Protein AF-A0A254N5Y4-F1 (afdb_monomer)

Foldseek 3Di:
DDDDDDDDDDDDDDDDDDDDDDDDDPPDDDDDPDDDDDDPDPPLLCLLCVLCPAQDQDAPQCSVVVVPDDDPDDSQRAALAAALLQVLDPVNQVLQVLLVWHDFDFAFDKDFDPDLPQFGDQVRGPGQTDFPCVLAPPDFFQDPDPDTHHLSCLSQCLQDVRQVGPPGCSLLSSLLSRLSSRQSRQVDSNHHHSDHSVVSNQQSVLCVPPQWADPPDNDDPDTDGSVSSSSNSVSSHPHPRDNGRMHGD

Organism: NCBI:txid431059

Mean predicted aligned error: 14.16 Å

Sequence (249 aa):
MDNNRFDSEQGALHGEPQSAIAPGVNLARRRLFRGAGGGAGVLLAVSAKSALGGGVCRSPSAIMSGNTSPRPASSTVCSGGRSPGFWVQPQHSPYWAPAGATFPQVNGNIVTCTTALQKVVFTDITNQGTSLQSVFPGWTCKTQYQGSVSLWWVLNAPNDAIFGGAAGSGQLLRHLTAAWLNAGYFTSNSTRYPMTKAQVVDMWTQLSKTGMYCPGSMKCSKPWSPAEVIAYISGMYDDNAAVD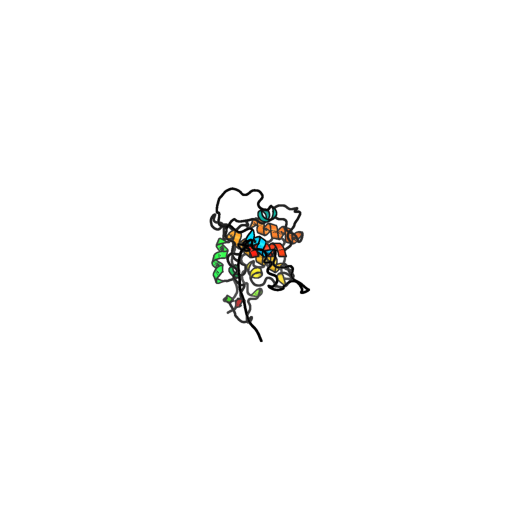NLCKQ

Structure (mmCIF, N/CA/C/O backbone):
data_AF-A0A254N5Y4-F1
#
_entry.id   AF-A0A254N5Y4-F1
#
loop_
_atom_site.group_PDB
_atom_site.id
_atom_site.type_symbol
_atom_site.label_atom_id
_atom_site.label_alt_id
_atom_site.label_comp_id
_atom_site.label_asym_id
_atom_site.label_entity_id
_atom_site.label_seq_id
_atom_site.pdbx_PDB_ins_code
_atom_site.Cartn_x
_atom_site.Cartn_y
_atom_site.Cartn_z
_atom_site.occupancy
_atom_site.B_iso_or_equiv
_atom_site.auth_seq_id
_atom_site.auth_comp_id
_atom_site.auth_asym_id
_atom_site.auth_atom_id
_atom_site.pdbx_PDB_model_num
ATOM 1 N N . MET A 1 1 ? 54.085 -87.008 8.095 1.00 36.31 1 MET A N 1
ATOM 2 C CA . MET A 1 1 ? 55.452 -87.328 8.541 1.00 36.31 1 MET A CA 1
ATOM 3 C C . MET A 1 1 ? 56.390 -86.892 7.436 1.00 36.31 1 MET A C 1
ATOM 5 O O . MET A 1 1 ? 56.014 -87.005 6.278 1.00 36.31 1 MET A O 1
ATOM 9 N N . ASP A 1 2 ? 57.533 -86.367 7.857 1.00 38.53 2 ASP A N 1
ATOM 10 C CA . ASP A 1 2 ? 58.737 -86.043 7.088 1.00 38.53 2 ASP A CA 1
ATOM 11 C C . ASP A 1 2 ? 58.860 -84.662 6.429 1.00 38.53 2 ASP A C 1
ATOM 13 O O . ASP A 1 2 ? 58.455 -84.387 5.303 1.00 38.53 2 ASP A O 1
ATOM 17 N N . ASN A 1 3 ? 59.517 -83.810 7.223 1.00 37.56 3 ASN A N 1
ATOM 18 C CA . ASN A 1 3 ? 60.337 -82.672 6.839 1.00 37.56 3 ASN A CA 1
ATOM 19 C C . ASN A 1 3 ? 61.592 -83.128 6.068 1.00 37.56 3 ASN A C 1
ATOM 21 O O . ASN A 1 3 ? 62.212 -84.113 6.469 1.00 37.56 3 ASN A O 1
ATOM 25 N N . ASN A 1 4 ? 62.056 -82.333 5.094 1.00 37.59 4 ASN A N 1
ATOM 26 C CA . ASN A 1 4 ? 63.330 -81.578 5.153 1.00 37.59 4 ASN A CA 1
ATOM 27 C C . ASN A 1 4 ? 63.915 -81.221 3.769 1.00 37.59 4 ASN A C 1
ATOM 29 O O . ASN A 1 4 ? 63.894 -82.040 2.855 1.00 37.59 4 ASN A O 1
ATOM 33 N N . ARG A 1 5 ? 64.630 -80.073 3.772 1.00 33.94 5 ARG A N 1
ATOM 34 C CA . ARG A 1 5 ? 65.844 -79.699 2.993 1.00 33.94 5 ARG A CA 1
ATOM 35 C C . ARG A 1 5 ? 65.614 -78.828 1.736 1.00 33.94 5 ARG A C 1
ATOM 37 O O . ARG A 1 5 ? 64.976 -79.288 0.801 1.00 33.94 5 ARG A O 1
ATOM 44 N N . PHE A 1 6 ? 65.901 -77.509 1.762 1.00 33.75 6 PHE A N 1
ATOM 45 C CA . PHE A 1 6 ? 67.207 -76.796 1.582 1.00 33.75 6 PHE A CA 1
ATOM 46 C C . PHE A 1 6 ? 67.878 -77.192 0.242 1.00 33.75 6 PHE A C 1
ATOM 48 O O . PHE A 1 6 ? 68.071 -78.381 0.024 1.00 33.75 6 PHE A O 1
ATOM 55 N N . ASP A 1 7 ? 68.202 -76.321 -0.726 1.00 36.72 7 ASP A N 1
ATOM 56 C CA . ASP A 1 7 ? 68.872 -75.010 -0.659 1.00 36.72 7 ASP A CA 1
ATOM 57 C C . ASP A 1 7 ? 68.759 -74.188 -1.979 1.00 36.72 7 ASP A C 1
ATOM 59 O O . ASP A 1 7 ? 68.593 -74.756 -3.056 1.00 36.72 7 ASP A O 1
ATOM 63 N N . SER A 1 8 ? 68.979 -72.868 -1.838 1.00 36.38 8 SER A N 1
ATOM 64 C CA . SER A 1 8 ? 69.659 -71.912 -2.749 1.00 36.38 8 SER A CA 1
ATOM 65 C C . SER A 1 8 ? 68.995 -71.310 -4.010 1.00 36.38 8 SER A C 1
ATOM 67 O O . SER A 1 8 ? 68.813 -71.971 -5.023 1.00 36.38 8 SER A O 1
ATOM 69 N N . GLU A 1 9 ? 68.762 -69.982 -3.904 1.00 33.53 9 GLU A N 1
ATOM 70 C CA . GLU A 1 9 ? 69.283 -68.869 -4.748 1.00 33.53 9 GLU A CA 1
ATOM 71 C C . GLU A 1 9 ? 69.128 -68.954 -6.287 1.00 33.53 9 GLU A C 1
ATOM 73 O O . GLU A 1 9 ? 69.474 -69.948 -6.897 1.00 33.53 9 GLU A O 1
ATOM 78 N N . GLN A 1 10 ? 68.701 -67.957 -7.072 1.00 37.34 10 GLN A N 1
ATOM 79 C CA . GLN A 1 10 ? 68.620 -66.493 -6.991 1.00 37.34 10 GLN A CA 1
ATOM 80 C C . GLN A 1 10 ? 67.702 -66.031 -8.149 1.00 37.34 10 GLN A C 1
ATOM 82 O O . GLN A 1 10 ? 67.732 -66.609 -9.234 1.00 37.34 10 GLN A O 1
ATOM 87 N N . GLY A 1 11 ? 66.927 -64.960 -7.959 1.00 31.31 11 GLY A N 1
ATOM 88 C CA . GLY A 1 11 ? 66.114 -64.369 -9.031 1.00 31.31 11 GLY A CA 1
ATOM 89 C C . GLY A 1 11 ? 65.195 -63.262 -8.530 1.00 31.31 11 GLY A C 1
ATOM 90 O O . GLY A 1 11 ? 63.977 -63.377 -8.604 1.00 31.31 11 GLY A O 1
ATOM 91 N N . ALA A 1 12 ? 65.777 -62.216 -7.945 1.00 31.50 12 ALA A N 1
ATOM 92 C CA . ALA A 1 12 ? 65.043 -61.064 -7.444 1.00 31.50 12 ALA A CA 1
ATOM 93 C C . ALA A 1 12 ? 64.626 -60.127 -8.589 1.00 31.50 12 ALA A C 1
ATOM 95 O O . ALA A 1 12 ? 65.486 -59.599 -9.283 1.00 31.50 12 ALA A O 1
ATOM 96 N N . LEU A 1 13 ? 63.323 -59.863 -8.706 1.00 29.59 13 LEU A N 1
ATOM 97 C CA . LEU A 1 13 ? 62.756 -58.533 -8.958 1.00 29.59 13 LEU A CA 1
ATOM 98 C C . LEU A 1 13 ? 61.357 -58.526 -8.323 1.00 29.59 13 LEU A C 1
ATOM 100 O O . LEU A 1 13 ? 60.396 -59.081 -8.850 1.00 29.59 13 LEU A O 1
ATOM 104 N N . HIS A 1 14 ? 61.308 -57.981 -7.108 1.00 34.56 14 HIS A N 1
ATOM 105 C CA . HIS A 1 14 ? 60.112 -57.845 -6.287 1.00 34.56 14 HIS A CA 1
ATOM 106 C C . HIS A 1 14 ? 59.233 -56.701 -6.792 1.00 34.56 14 HIS A C 1
ATOM 108 O O . HIS A 1 14 ? 59.721 -55.695 -7.307 1.00 34.56 14 HIS A O 1
ATOM 114 N N . GLY A 1 15 ? 57.930 -56.894 -6.608 1.00 29.92 15 GLY A N 1
ATOM 115 C CA . GLY A 1 15 ? 56.885 -55.959 -6.978 1.00 29.92 15 GLY A CA 1
ATOM 116 C C . GLY A 1 15 ? 56.839 -54.674 -6.147 1.00 29.92 15 GLY A C 1
ATOM 117 O O . GLY A 1 15 ? 57.409 -54.572 -5.063 1.00 29.92 15 GLY A O 1
ATOM 118 N N . GLU A 1 16 ? 56.118 -53.733 -6.755 1.00 39.31 16 GLU A N 1
ATOM 119 C CA . GLU A 1 16 ? 55.477 -52.495 -6.281 1.00 39.31 16 GLU A CA 1
ATOM 120 C C . GLU A 1 16 ? 55.181 -52.374 -4.769 1.00 39.31 16 GLU A C 1
ATOM 122 O O . GLU A 1 16 ? 54.950 -53.399 -4.124 1.00 39.31 16 GLU A O 1
ATOM 127 N N . PRO A 1 17 ? 55.056 -51.145 -4.193 1.00 40.22 17 PRO A N 1
ATOM 128 C CA . PRO A 1 17 ? 54.126 -50.127 -4.728 1.00 40.22 17 PRO A CA 1
ATOM 129 C C . PRO A 1 17 ? 54.455 -48.638 -4.477 1.00 40.22 17 PRO A C 1
ATOM 131 O O . PRO A 1 17 ? 54.986 -48.273 -3.432 1.00 40.22 17 PRO A O 1
ATOM 134 N N . GLN A 1 18 ? 53.977 -47.742 -5.354 1.00 31.53 18 GLN A N 1
ATOM 135 C CA . GLN A 1 18 ? 53.425 -46.456 -4.889 1.00 31.53 18 GLN A CA 1
ATOM 136 C C . GLN A 1 18 ? 52.502 -45.762 -5.912 1.00 31.53 18 GLN A C 1
ATOM 138 O O . GLN A 1 18 ? 52.936 -45.104 -6.849 1.00 31.53 18 GLN A O 1
ATOM 143 N N . SER A 1 19 ? 51.204 -45.878 -5.610 1.00 35.28 19 SER A N 1
ATOM 144 C CA . SER A 1 19 ? 50.156 -44.847 -5.652 1.00 35.28 19 SER A CA 1
ATOM 145 C C . SER A 1 19 ? 49.903 -44.039 -6.932 1.00 35.28 19 SER A C 1
ATOM 147 O O . SER A 1 19 ? 50.430 -42.945 -7.112 1.00 35.28 19 SER A O 1
ATOM 149 N N . ALA A 1 20 ? 48.859 -44.446 -7.661 1.00 32.75 20 ALA A N 1
ATOM 150 C CA . ALA A 1 20 ? 47.909 -43.518 -8.275 1.00 32.75 20 ALA A CA 1
ATOM 151 C C . ALA A 1 20 ? 46.483 -43.896 -7.832 1.00 32.75 20 ALA A C 1
ATOM 153 O O . ALA A 1 20 ? 45.979 -44.974 -8.137 1.00 32.75 20 ALA A O 1
ATOM 154 N N 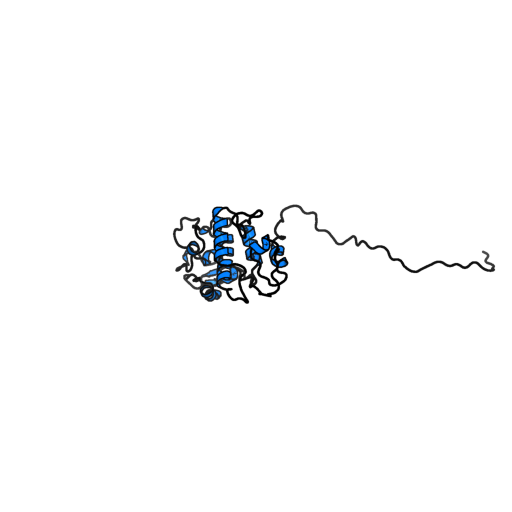. ILE A 1 21 ? 45.857 -43.021 -7.044 1.00 33.12 21 ILE A N 1
ATOM 155 C CA . ILE A 1 21 ? 44.536 -43.225 -6.439 1.00 33.12 21 ILE A CA 1
ATOM 156 C C . ILE A 1 21 ? 43.437 -42.898 -7.462 1.00 33.12 21 ILE A C 1
ATOM 158 O O . ILE A 1 21 ? 43.311 -41.765 -7.918 1.00 33.12 21 ILE A O 1
ATOM 162 N N . ALA A 1 22 ? 42.587 -43.883 -7.731 1.00 37.22 22 ALA A N 1
ATOM 163 C CA . ALA A 1 22 ? 41.170 -43.747 -8.084 1.00 37.22 22 ALA A CA 1
ATOM 164 C C . ALA A 1 22 ? 40.373 -44.599 -7.065 1.00 37.22 22 ALA A C 1
ATOM 166 O O . ALA A 1 22 ? 41.002 -45.412 -6.384 1.00 37.22 22 ALA A O 1
ATOM 167 N N . PRO A 1 23 ? 39.027 -44.577 -6.969 1.00 43.44 23 PRO A N 1
ATOM 168 C CA . PRO A 1 23 ? 37.990 -43.594 -7.306 1.00 43.44 23 PRO A CA 1
ATOM 169 C C . PRO A 1 23 ? 37.149 -43.225 -6.046 1.00 43.44 23 PRO A C 1
ATOM 171 O O . PRO A 1 23 ? 37.394 -43.723 -4.951 1.00 43.44 23 PRO A O 1
ATOM 174 N N . GLY A 1 24 ? 36.112 -42.385 -6.164 1.00 34.34 24 GLY A N 1
ATOM 175 C CA . GLY A 1 24 ? 35.238 -42.108 -5.011 1.00 34.34 24 GLY A CA 1
ATOM 176 C C . GLY A 1 24 ? 33.971 -41.316 -5.316 1.00 34.34 24 GLY A C 1
ATOM 177 O O . GLY A 1 24 ? 33.773 -40.234 -4.771 1.00 34.34 24 GLY A O 1
ATOM 178 N N . VAL A 1 25 ? 33.095 -41.838 -6.181 1.00 39.25 25 VAL A N 1
ATOM 179 C CA . VAL A 1 25 ? 31.737 -41.294 -6.340 1.00 39.25 25 VAL A CA 1
ATOM 180 C C . VAL A 1 25 ? 30.928 -41.655 -5.094 1.00 39.25 25 VAL A C 1
ATOM 182 O O . VAL A 1 25 ? 30.601 -42.816 -4.857 1.00 39.25 25 VAL A O 1
ATOM 185 N N . ASN A 1 26 ? 30.627 -40.648 -4.276 1.00 36.56 26 ASN A N 1
ATOM 186 C CA . ASN A 1 26 ? 29.896 -40.808 -3.024 1.00 36.56 26 ASN A CA 1
ATOM 187 C C . ASN A 1 26 ? 28.391 -40.974 -3.306 1.00 36.56 26 ASN A C 1
ATOM 189 O O . ASN A 1 26 ? 27.641 -40.007 -3.444 1.00 36.56 26 ASN A O 1
ATOM 193 N N . LEU A 1 27 ? 27.960 -42.229 -3.431 1.00 44.34 27 LEU A N 1
ATOM 194 C CA . LEU A 1 27 ? 26.584 -42.637 -3.688 1.00 44.34 27 LEU A CA 1
ATOM 195 C C . LEU A 1 27 ? 25.892 -43.033 -2.369 1.00 44.34 27 LEU A C 1
ATOM 197 O O . LEU A 1 27 ? 25.763 -44.217 -2.092 1.00 44.34 27 LEU A O 1
ATOM 201 N N . ALA A 1 28 ? 25.479 -42.054 -1.545 1.00 38.44 28 ALA A N 1
ATOM 202 C CA . ALA A 1 28 ? 24.314 -42.122 -0.631 1.00 38.44 28 ALA A CA 1
ATOM 203 C C . ALA A 1 28 ? 24.299 -40.994 0.428 1.00 38.44 28 ALA A C 1
ATOM 205 O O . ALA A 1 28 ? 24.654 -41.196 1.586 1.00 38.44 28 ALA A O 1
ATOM 206 N N . ARG A 1 29 ? 23.737 -39.831 0.076 1.00 47.97 29 ARG A N 1
ATOM 207 C CA . ARG A 1 29 ? 22.919 -38.993 0.984 1.00 47.97 29 ARG A CA 1
ATOM 208 C C . ARG A 1 29 ? 21.846 -38.288 0.144 1.00 47.97 29 ARG A C 1
ATOM 210 O O . ARG A 1 29 ? 22.089 -37.264 -0.466 1.00 47.97 29 ARG A O 1
ATOM 217 N N . ARG A 1 30 ? 20.771 -39.000 -0.194 1.00 49.56 30 ARG A N 1
ATOM 218 C CA . ARG A 1 30 ? 19.482 -39.046 0.531 1.00 49.56 30 ARG A CA 1
A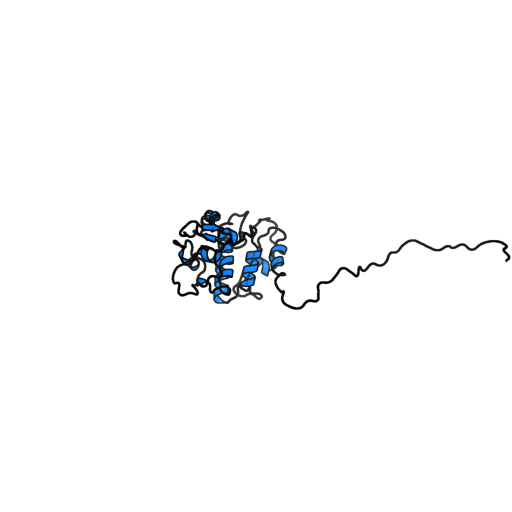TOM 219 C C . ARG A 1 30 ? 18.509 -37.945 0.070 1.00 49.56 30 ARG A C 1
ATOM 221 O O . ARG A 1 30 ? 18.356 -36.919 0.708 1.00 49.56 30 ARG A O 1
ATOM 228 N N . ARG A 1 31 ? 17.826 -38.283 -1.033 1.00 55.34 31 ARG A N 1
ATOM 229 C CA . ARG A 1 31 ? 16.371 -38.185 -1.266 1.00 55.34 31 ARG A CA 1
ATOM 230 C C . ARG A 1 31 ? 15.674 -36.872 -0.888 1.00 55.34 31 ARG A C 1
ATOM 232 O O . ARG A 1 31 ? 15.273 -36.726 0.258 1.00 55.34 31 ARG A O 1
ATOM 239 N N . LEU A 1 32 ? 15.320 -36.072 -1.899 1.00 48.75 32 LEU A N 1
ATOM 240 C CA . LEU A 1 32 ? 14.017 -35.388 -1.924 1.00 48.75 32 LEU A CA 1
ATOM 241 C C . LEU A 1 32 ? 13.599 -34.949 -3.342 1.00 48.75 32 LEU A C 1
ATOM 243 O O . LEU A 1 32 ? 13.396 -33.778 -3.615 1.00 48.75 32 LEU A O 1
ATOM 247 N N . PHE A 1 33 ? 13.445 -35.905 -4.260 1.00 51.84 33 PHE A N 1
ATOM 248 C CA . PHE A 1 33 ? 12.668 -35.691 -5.487 1.00 51.84 33 PHE A CA 1
ATOM 249 C C . PHE A 1 33 ? 11.854 -36.945 -5.775 1.00 51.84 33 PHE A C 1
ATOM 251 O O . PHE A 1 33 ? 12.315 -37.844 -6.472 1.00 51.84 33 PHE A O 1
ATOM 258 N N . ARG A 1 34 ? 10.682 -37.031 -5.140 1.00 49.03 34 ARG A N 1
ATOM 259 C CA . ARG A 1 34 ? 9.505 -37.812 -5.561 1.00 49.03 34 ARG A CA 1
ATOM 260 C C . ARG A 1 34 ? 8.397 -37.571 -4.534 1.00 49.03 34 ARG A C 1
ATOM 262 O O . ARG A 1 34 ? 8.342 -38.228 -3.503 1.00 49.03 34 ARG A O 1
ATOM 269 N N . GLY A 1 35 ? 7.559 -36.583 -4.819 1.00 40.72 35 GLY A N 1
ATOM 270 C CA . GLY A 1 35 ? 6.367 -36.237 -4.052 1.00 40.72 35 GLY A CA 1
ATOM 271 C C . GLY A 1 35 ? 5.558 -35.232 -4.859 1.00 40.72 35 GLY A C 1
ATOM 272 O O . GLY A 1 35 ? 6.044 -34.145 -5.151 1.00 40.72 35 GLY A O 1
ATOM 273 N N . ALA A 1 36 ? 4.391 -35.662 -5.320 1.00 46.03 36 ALA A N 1
ATOM 274 C CA . ALA A 1 36 ? 3.474 -34.909 -6.158 1.00 46.03 36 ALA A CA 1
ATOM 275 C C . ALA A 1 36 ? 2.839 -33.720 -5.414 1.00 46.03 36 ALA A C 1
ATOM 277 O O . ALA A 1 36 ? 2.603 -33.802 -4.213 1.00 46.03 36 ALA A O 1
ATOM 278 N N . GLY A 1 37 ? 2.478 -32.677 -6.170 1.00 42.78 37 GLY A N 1
ATOM 279 C CA . GLY A 1 37 ? 1.474 -31.686 -5.773 1.00 42.78 37 GLY A CA 1
ATOM 280 C C . GLY A 1 37 ? 2.010 -30.401 -5.135 1.00 42.78 37 GLY A C 1
ATOM 281 O O . GLY A 1 37 ? 2.416 -30.399 -3.984 1.00 42.78 37 GLY A O 1
ATOM 282 N N . GLY A 1 38 ? 1.908 -29.295 -5.883 1.00 46.19 38 GLY A N 1
ATOM 283 C CA . GLY A 1 38 ? 1.796 -27.928 -5.352 1.00 46.19 38 GLY A CA 1
ATOM 284 C C . GLY A 1 38 ? 3.043 -27.340 -4.687 1.00 46.19 38 GLY A C 1
ATOM 285 O O . GLY A 1 38 ? 3.279 -27.542 -3.504 1.00 46.19 38 GLY A O 1
ATOM 286 N N . GLY A 1 39 ? 3.811 -26.518 -5.410 1.00 44.09 39 GLY A N 1
ATOM 287 C CA . GLY A 1 39 ? 4.935 -25.816 -4.780 1.00 44.09 39 GLY A CA 1
ATOM 288 C C . GLY A 1 39 ? 5.791 -24.944 -5.692 1.00 44.09 39 GLY A C 1
ATOM 289 O O . GLY A 1 39 ? 7.008 -24.937 -5.548 1.00 44.09 39 GLY A O 1
ATOM 290 N N . ALA A 1 40 ? 5.197 -24.205 -6.631 1.00 43.09 40 ALA A N 1
ATOM 291 C CA . ALA A 1 40 ? 5.904 -23.138 -7.341 1.00 43.09 40 ALA A CA 1
ATOM 292 C C . ALA A 1 40 ? 5.704 -21.819 -6.577 1.00 43.09 40 ALA A C 1
ATOM 294 O O . ALA A 1 40 ? 4.758 -21.088 -6.847 1.00 43.09 40 ALA A O 1
ATOM 295 N N . GLY A 1 41 ? 6.544 -21.541 -5.574 1.00 45.03 41 GLY A N 1
ATOM 296 C CA . GLY A 1 41 ? 6.400 -20.313 -4.774 1.00 45.03 41 GLY A CA 1
ATOM 297 C C . GLY A 1 41 ? 7.681 -19.675 -4.234 1.00 45.03 41 GLY A C 1
ATOM 298 O O . GLY A 1 41 ? 7.648 -18.510 -3.862 1.00 45.03 41 GLY A O 1
ATOM 299 N N . VAL A 1 42 ? 8.823 -20.372 -4.201 1.00 45.03 42 VAL A N 1
ATOM 300 C CA . VAL A 1 42 ? 9.976 -19.906 -3.392 1.00 45.03 42 VAL A CA 1
ATOM 301 C C . VAL A 1 42 ? 11.200 -19.464 -4.212 1.00 45.03 42 VAL A C 1
ATOM 303 O O . VAL A 1 42 ? 12.117 -18.860 -3.666 1.00 45.03 42 VAL A O 1
ATOM 306 N N . LEU A 1 43 ? 11.220 -19.639 -5.537 1.00 43.84 43 LEU A N 1
ATOM 307 C CA . LEU A 1 43 ? 12.410 -19.284 -6.334 1.00 43.84 43 LEU A CA 1
ATOM 308 C C . LEU A 1 43 ? 12.503 -17.799 -6.746 1.00 43.84 43 LEU A C 1
ATOM 310 O O . LEU A 1 43 ? 13.579 -17.359 -7.139 1.00 43.84 43 LEU A O 1
ATOM 314 N N . LEU A 1 44 ? 11.438 -16.998 -6.601 1.00 50.28 44 LEU A N 1
ATOM 315 C CA . LEU A 1 44 ? 11.444 -15.573 -6.990 1.00 50.28 44 LEU A CA 1
ATOM 316 C C . LEU A 1 44 ? 11.829 -14.611 -5.850 1.00 50.28 44 LEU A C 1
ATOM 318 O O . LEU A 1 44 ? 12.355 -13.527 -6.106 1.00 50.28 44 LEU A O 1
ATOM 322 N N . ALA A 1 45 ? 11.644 -15.008 -4.586 1.00 46.00 45 ALA A N 1
ATOM 323 C CA . ALA A 1 45 ? 12.056 -14.187 -3.441 1.00 46.00 45 ALA A CA 1
ATOM 324 C C . ALA A 1 45 ? 13.591 -14.074 -3.342 1.00 46.00 45 ALA A C 1
ATOM 326 O O . ALA A 1 45 ? 14.129 -13.036 -2.955 1.00 46.00 45 ALA A O 1
ATOM 327 N N . VAL A 1 46 ? 14.310 -15.117 -3.772 1.00 39.41 46 VAL A N 1
ATOM 328 C CA . VAL A 1 46 ? 15.779 -15.142 -3.780 1.00 39.41 46 VAL A CA 1
ATOM 329 C C . VAL A 1 46 ? 16.347 -14.221 -4.861 1.00 39.41 46 VAL A C 1
ATOM 331 O O . VAL A 1 46 ? 17.366 -13.585 -4.626 1.00 39.41 46 VAL A O 1
ATOM 334 N N . SER A 1 47 ? 15.679 -14.029 -6.005 1.00 42.25 47 SER A N 1
ATOM 335 C CA . SER A 1 47 ? 16.164 -13.086 -7.028 1.00 42.25 47 SER A CA 1
ATOM 336 C C . SER A 1 47 ? 16.100 -11.616 -6.605 1.00 42.25 47 SER A C 1
ATOM 338 O O . SER A 1 47 ? 16.898 -10.827 -7.105 1.00 42.25 47 SER A O 1
ATOM 340 N N . ALA A 1 48 ? 15.229 -11.245 -5.658 1.00 44.91 48 ALA A N 1
ATOM 341 C CA . ALA A 1 48 ? 15.255 -9.898 -5.094 1.00 44.91 48 ALA A CA 1
ATOM 342 C C . ALA A 1 48 ? 16.541 -9.698 -4.276 1.00 44.91 48 ALA A C 1
ATOM 344 O O . ALA A 1 48 ? 17.309 -8.793 -4.583 1.00 44.91 48 ALA A O 1
ATOM 345 N N . LYS A 1 49 ? 16.842 -10.600 -3.325 1.00 40.44 49 LYS A N 1
ATOM 346 C CA . LYS A 1 49 ? 17.985 -10.464 -2.399 1.00 40.44 49 LYS A CA 1
ATOM 347 C C . LYS A 1 49 ? 19.346 -10.913 -2.970 1.00 40.44 49 LYS A C 1
ATOM 349 O O . LYS A 1 49 ? 20.378 -10.377 -2.585 1.00 40.44 49 LYS A O 1
ATOM 354 N N . SER A 1 50 ? 19.388 -11.839 -3.927 1.00 36.34 50 SER A N 1
ATOM 355 C CA . SER A 1 50 ? 20.629 -12.312 -4.572 1.00 36.34 50 SER A CA 1
ATOM 356 C C . SER A 1 50 ? 21.056 -11.471 -5.783 1.00 36.34 50 SER A C 1
ATOM 358 O O . SER A 1 50 ? 22.218 -11.526 -6.173 1.00 36.34 50 SER A O 1
ATOM 360 N N . ALA A 1 51 ? 20.185 -10.603 -6.315 1.00 42.84 51 ALA A N 1
ATOM 361 C CA . ALA A 1 51 ? 20.602 -9.442 -7.116 1.00 42.84 51 ALA A CA 1
ATOM 362 C C . ALA A 1 51 ? 21.099 -8.258 -6.244 1.00 42.84 51 ALA A C 1
ATOM 364 O O . ALA A 1 51 ? 21.545 -7.239 -6.776 1.00 42.84 51 ALA A O 1
ATOM 365 N N . LEU A 1 52 ? 21.032 -8.420 -4.916 1.00 45.25 52 LEU A N 1
ATOM 366 C CA . LEU A 1 52 ? 21.276 -7.458 -3.831 1.00 45.25 52 LEU A CA 1
ATOM 367 C C . LEU A 1 52 ? 22.558 -7.804 -3.030 1.00 45.25 52 LEU A C 1
ATOM 369 O O . LEU A 1 52 ? 22.759 -7.299 -1.930 1.00 45.25 52 LEU A O 1
ATOM 373 N N . GLY A 1 53 ? 23.457 -8.638 -3.583 1.00 37.81 53 GLY A N 1
ATOM 374 C CA . GLY A 1 53 ? 24.747 -9.044 -2.981 1.00 37.81 53 GLY A CA 1
ATOM 375 C C . GLY A 1 53 ? 25.774 -7.919 -2.747 1.00 37.81 53 GLY A C 1
ATOM 376 O O . GLY A 1 53 ? 26.901 -8.168 -2.339 1.00 37.81 53 GLY A O 1
ATOM 377 N N . GLY A 1 54 ? 25.385 -6.676 -2.976 1.00 41.97 54 GLY A N 1
ATOM 378 C CA . GLY A 1 54 ? 26.004 -5.468 -2.452 1.00 41.97 54 GLY A CA 1
ATOM 379 C C . GLY A 1 54 ? 24.883 -4.444 -2.369 1.00 41.97 54 GLY A C 1
ATOM 380 O O . GLY A 1 54 ? 24.037 -4.444 -3.261 1.00 41.97 54 GLY A O 1
ATOM 381 N N . GLY A 1 55 ? 24.826 -3.638 -1.306 1.00 47.72 55 GLY A N 1
ATOM 382 C CA . GLY A 1 55 ? 23.749 -2.680 -1.013 1.00 47.72 55 GLY A CA 1
ATOM 383 C C . GLY A 1 55 ? 23.550 -1.599 -2.082 1.00 47.72 55 GLY A C 1
ATOM 384 O O . GLY A 1 55 ? 23.794 -0.428 -1.833 1.00 47.72 55 GLY A O 1
ATOM 385 N N . VAL A 1 56 ? 23.112 -1.993 -3.274 1.00 52.84 56 VAL A N 1
ATOM 386 C CA . VAL A 1 56 ? 22.881 -1.165 -4.451 1.00 52.84 56 VAL A CA 1
ATOM 387 C C . VAL A 1 56 ? 21.385 -1.209 -4.733 1.00 52.84 56 VAL A C 1
ATOM 389 O O . VAL A 1 56 ? 20.847 -2.267 -5.067 1.00 52.84 56 VAL A O 1
ATOM 392 N N . CYS A 1 57 ? 20.710 -0.061 -4.609 1.00 57.94 57 CYS A N 1
ATOM 393 C CA . CYS A 1 57 ? 19.327 0.122 -5.059 1.00 57.94 57 CYS A CA 1
ATOM 394 C C . CYS A 1 57 ? 19.155 -0.429 -6.474 1.00 57.94 57 CYS A C 1
ATOM 396 O O . CYS A 1 57 ? 19.771 0.087 -7.410 1.00 57.94 57 CYS A O 1
ATOM 398 N N . ARG A 1 58 ? 18.238 -1.376 -6.671 1.00 63.25 58 ARG A N 1
ATOM 399 C CA . ARG A 1 58 ? 17.735 -1.689 -8.010 1.00 63.25 58 ARG A CA 1
ATOM 400 C C . ARG A 1 58 ? 16.261 -1.330 -8.093 1.00 63.25 58 ARG A C 1
ATOM 402 O O . ARG A 1 58 ? 15.426 -1.918 -7.408 1.00 63.25 58 ARG A O 1
ATOM 409 N N . SER A 1 59 ? 15.956 -0.358 -8.947 1.00 64.19 59 SER A N 1
ATOM 410 C CA . SER A 1 59 ? 14.584 -0.068 -9.349 1.00 64.19 59 SER A CA 1
ATOM 411 C C . SER A 1 59 ? 13.983 -1.280 -10.084 1.00 64.19 59 SER A C 1
ATOM 413 O O . SER A 1 59 ? 14.732 -2.108 -10.618 1.00 64.19 59 SER A O 1
ATOM 415 N N . PRO A 1 60 ? 12.647 -1.374 -10.207 1.00 64.94 60 PRO A N 1
ATOM 416 C CA . PRO A 1 60 ? 11.995 -2.434 -10.982 1.00 64.94 60 PRO A CA 1
ATOM 417 C C . PRO A 1 60 ? 12.566 -2.574 -12.404 1.00 64.94 60 PRO A C 1
ATOM 419 O O . PRO A 1 60 ? 12.806 -3.675 -12.897 1.00 64.94 60 PRO A O 1
ATOM 422 N N . SER A 1 61 ? 12.854 -1.438 -13.048 1.00 57.59 61 SER A N 1
ATOM 423 C CA . SER A 1 61 ? 13.463 -1.386 -14.378 1.00 57.59 61 SER A CA 1
ATOM 424 C C . SER A 1 61 ? 14.892 -1.943 -14.412 1.00 57.59 61 SER A C 1
ATOM 426 O O . SER A 1 61 ? 15.260 -2.594 -15.388 1.00 57.59 61 SER A O 1
ATOM 428 N N . ALA A 1 62 ? 15.684 -1.752 -13.351 1.00 58.25 62 ALA A N 1
ATOM 429 C CA . ALA A 1 62 ? 17.049 -2.271 -13.247 1.00 58.25 62 ALA A CA 1
ATOM 430 C C . ALA A 1 62 ? 17.097 -3.793 -13.028 1.00 58.25 62 ALA A C 1
ATOM 432 O O . ALA A 1 62 ? 18.066 -4.445 -13.417 1.00 58.25 62 ALA A O 1
ATOM 433 N N . ILE A 1 63 ? 16.051 -4.371 -12.426 1.00 64.19 63 ILE A N 1
ATOM 434 C CA . ILE A 1 63 ? 15.905 -5.828 -12.314 1.00 64.19 63 ILE A CA 1
ATOM 435 C C . ILE A 1 63 ? 15.593 -6.433 -13.679 1.00 64.19 63 ILE A C 1
ATOM 437 O O . ILE A 1 63 ? 16.238 -7.403 -14.073 1.00 64.19 63 ILE A O 1
ATOM 441 N N . MET A 1 64 ? 14.658 -5.843 -14.431 1.00 60.53 64 MET A N 1
ATOM 442 C CA . MET A 1 64 ? 14.314 -6.365 -15.756 1.00 60.53 64 MET A CA 1
ATOM 443 C C . MET A 1 64 ? 15.451 -6.243 -16.770 1.00 60.53 64 MET A C 1
ATOM 445 O O . MET A 1 64 ? 15.617 -7.131 -17.601 1.00 60.53 64 MET A O 1
ATOM 449 N N . SER A 1 65 ? 16.231 -5.161 -16.717 1.00 56.81 65 SER A N 1
ATOM 450 C CA . SER A 1 65 ? 17.342 -4.955 -17.651 1.00 56.81 65 SER A CA 1
ATOM 451 C C . SER A 1 65 ? 18.586 -5.777 -17.313 1.00 56.81 65 SER A C 1
ATOM 453 O O . SER A 1 65 ? 19.576 -5.684 -18.031 1.00 56.81 65 SER A O 1
ATOM 455 N N . GLY A 1 66 ? 18.586 -6.543 -16.214 1.00 57.66 66 GLY A N 1
ATOM 456 C CA . GLY A 1 66 ? 19.767 -7.278 -15.760 1.00 57.66 66 GLY A CA 1
ATOM 457 C C . GLY A 1 66 ? 20.943 -6.376 -15.371 1.00 57.66 66 GLY A C 1
ATOM 458 O O . GLY A 1 66 ? 22.061 -6.867 -15.250 1.00 57.66 66 GLY A O 1
ATOM 459 N N . ASN A 1 67 ? 20.709 -5.073 -15.164 1.00 57.22 67 ASN A N 1
ATOM 460 C CA . ASN A 1 67 ? 21.754 -4.082 -14.904 1.00 57.22 67 ASN A CA 1
ATOM 461 C C . ASN A 1 67 ? 22.846 -4.046 -15.997 1.00 57.22 67 ASN A C 1
ATOM 463 O O . ASN A 1 67 ? 24.034 -3.970 -15.694 1.00 57.22 67 ASN A O 1
ATOM 467 N N . THR A 1 68 ? 22.452 -4.088 -17.275 1.00 50.97 68 THR A N 1
ATOM 468 C CA . THR A 1 68 ? 23.352 -4.090 -18.451 1.00 50.97 68 THR A CA 1
ATOM 469 C C . THR A 1 68 ? 24.238 -2.845 -18.611 1.00 50.97 68 THR A C 1
ATOM 471 O O . THR A 1 68 ? 25.072 -2.805 -19.509 1.00 50.97 68 THR A O 1
ATOM 474 N N . SER A 1 69 ? 24.119 -1.855 -17.722 1.00 50.25 69 SER A N 1
ATOM 475 C CA . SER A 1 69 ? 25.034 -0.714 -17.619 1.00 50.25 69 SER A CA 1
ATOM 476 C C . SER A 1 69 ? 25.374 -0.428 -16.147 1.00 50.25 69 SER A C 1
ATOM 478 O O . SER A 1 69 ? 24.787 0.478 -15.545 1.00 50.25 69 SER A O 1
ATOM 480 N N . PRO A 1 70 ? 26.317 -1.169 -15.536 1.00 47.09 70 PRO A N 1
ATOM 481 C CA . PRO A 1 70 ? 26.803 -0.868 -14.196 1.00 47.09 70 PRO A CA 1
ATOM 482 C C . PRO A 1 70 ? 27.566 0.462 -14.225 1.00 47.09 70 PRO A C 1
ATOM 484 O O . PRO A 1 70 ? 28.645 0.558 -14.806 1.00 47.09 70 PRO A O 1
ATOM 487 N N . ARG A 1 71 ? 27.015 1.516 -13.616 1.00 49.12 71 ARG A N 1
ATOM 488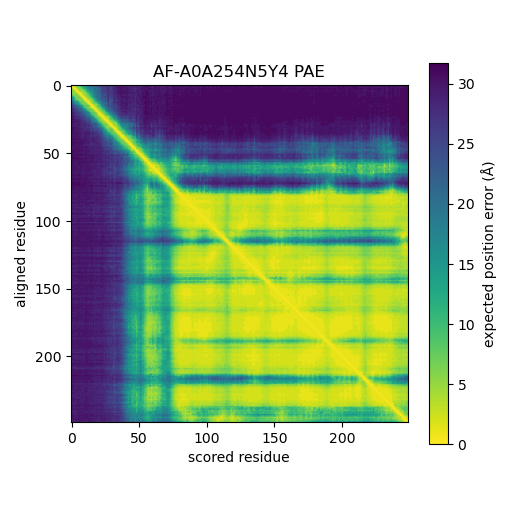 C CA . ARG A 1 71 ? 27.769 2.761 -13.410 1.00 49.12 71 ARG A CA 1
ATOM 489 C C . ARG A 1 71 ? 28.851 2.491 -12.346 1.00 49.12 71 ARG A C 1
ATOM 491 O O . ARG A 1 71 ? 28.508 1.906 -11.316 1.00 49.12 71 ARG A O 1
ATOM 498 N N . PRO A 1 72 ? 30.127 2.868 -12.551 1.00 43.81 72 PRO A N 1
ATOM 499 C CA . PRO A 1 72 ? 31.178 2.563 -11.586 1.00 43.81 72 PRO A CA 1
ATOM 500 C C . PRO A 1 72 ? 30.946 3.330 -10.279 1.00 43.81 72 PRO A C 1
ATOM 502 O O . PRO A 1 72 ? 30.785 4.546 -10.297 1.00 43.81 72 PRO A O 1
ATOM 505 N N . ALA A 1 73 ? 30.929 2.591 -9.169 1.00 48.28 73 ALA A N 1
ATOM 506 C CA . ALA A 1 73 ? 31.184 3.030 -7.797 1.00 48.28 73 ALA A CA 1
ATOM 507 C C . ALA A 1 73 ? 30.565 4.371 -7.331 1.00 48.28 73 ALA A C 1
ATOM 509 O O . ALA A 1 73 ? 31.246 5.384 -7.199 1.00 48.28 73 ALA A O 1
ATOM 510 N N . SER A 1 74 ? 29.316 4.324 -6.865 1.00 44.28 74 SER A N 1
ATOM 511 C CA . SER A 1 74 ? 29.024 4.881 -5.538 1.00 44.28 74 SER A CA 1
ATOM 512 C C . SER A 1 74 ? 28.302 3.805 -4.739 1.00 44.28 74 SER A C 1
ATOM 514 O O . SER A 1 74 ? 27.273 3.283 -5.164 1.00 44.28 74 SER A O 1
ATOM 516 N N . SER A 1 75 ? 28.864 3.415 -3.597 1.00 50.25 75 SER A N 1
ATOM 517 C CA . SER A 1 75 ? 28.253 2.492 -2.637 1.00 50.25 75 SER A CA 1
ATOM 518 C C . SER A 1 75 ? 27.097 3.185 -1.913 1.00 50.25 75 SER A C 1
ATOM 520 O O . SER A 1 75 ? 27.112 3.354 -0.693 1.00 50.25 75 SER A O 1
ATOM 522 N N . THR A 1 76 ? 26.127 3.686 -2.673 1.00 53.41 76 THR A N 1
ATOM 523 C CA . THR A 1 76 ? 24.928 4.300 -2.128 1.00 53.41 76 THR A CA 1
ATOM 524 C C . THR A 1 76 ? 24.078 3.182 -1.550 1.00 53.41 76 THR A C 1
ATOM 526 O O . THR A 1 76 ? 23.290 2.563 -2.263 1.00 53.41 76 THR A O 1
ATOM 529 N N . VAL A 1 77 ? 24.309 2.906 -0.265 1.00 63.09 77 VAL A N 1
ATOM 530 C CA . VAL A 1 77 ? 23.488 2.003 0.533 1.00 63.09 77 VAL A CA 1
ATOM 531 C C . VAL A 1 77 ? 22.076 2.557 0.510 1.00 63.09 77 VAL A C 1
ATOM 533 O O . VAL A 1 77 ? 21.818 3.693 0.902 1.00 63.09 77 VAL A O 1
ATOM 536 N N . CYS A 1 78 ? 21.172 1.760 -0.024 1.00 68.06 78 CYS A N 1
ATOM 537 C CA . CYS A 1 78 ? 19.767 2.092 -0.061 1.00 68.06 78 CYS A CA 1
ATOM 538 C C . CYS A 1 78 ? 19.060 1.440 1.102 1.00 68.06 78 CYS A C 1
ATOM 540 O O . CYS A 1 78 ? 19.416 0.323 1.474 1.00 68.06 78 CYS A O 1
ATOM 542 N N . SER A 1 79 ? 18.046 2.106 1.649 1.00 79.00 79 SER A N 1
ATOM 543 C CA . SER A 1 79 ? 17.184 1.422 2.602 1.00 79.00 79 SER A CA 1
ATOM 544 C C . SER A 1 79 ? 16.240 0.502 1.840 1.00 79.00 79 SER A C 1
ATOM 546 O O . SER A 1 79 ? 15.543 0.927 0.917 1.00 79.00 79 SER A O 1
ATOM 548 N N . GLY A 1 80 ? 16.180 -0.750 2.267 1.00 76.50 80 GLY A N 1
ATOM 549 C CA . GLY A 1 80 ? 15.138 -1.699 1.917 1.00 76.50 80 GLY A CA 1
ATOM 550 C C . GLY A 1 80 ? 13.735 -1.281 2.379 1.00 76.50 80 GLY A C 1
ATOM 551 O O . GLY A 1 80 ? 12.716 -1.795 1.913 1.00 76.50 80 GLY A O 1
ATOM 552 N N . GLY A 1 81 ? 13.648 -0.259 3.229 1.00 87.06 81 GLY A N 1
ATOM 553 C CA . GLY A 1 81 ? 12.397 0.307 3.702 1.00 87.06 81 GLY A CA 1
ATOM 554 C C . GLY A 1 81 ? 11.743 -0.539 4.790 1.00 87.06 81 GLY A C 1
ATOM 555 O O . GLY A 1 81 ? 12.247 -1.580 5.211 1.00 87.06 81 GLY A O 1
ATOM 556 N N . ARG A 1 82 ? 10.596 -0.061 5.265 1.00 93.62 82 ARG A N 1
ATOM 557 C CA . ARG A 1 82 ? 9.838 -0.653 6.366 1.00 93.62 82 ARG A CA 1
ATOM 558 C C . ARG A 1 82 ? 8.576 -1.340 5.847 1.00 93.62 82 ARG A C 1
ATOM 560 O O . ARG A 1 82 ? 7.914 -0.834 4.935 1.00 93.62 82 ARG A O 1
ATOM 567 N N . SER A 1 83 ? 8.256 -2.496 6.416 1.00 94.62 83 SER A N 1
ATOM 568 C CA . SER A 1 83 ? 7.084 -3.298 6.049 1.00 94.62 83 SER A CA 1
ATOM 569 C C . SER A 1 83 ? 5.751 -2.641 6.458 1.00 94.62 83 SER A C 1
ATOM 571 O O . SER A 1 83 ? 5.729 -1.713 7.272 1.00 94.62 83 SER A O 1
ATOM 573 N N . PRO A 1 84 ? 4.597 -3.125 5.951 1.00 96.19 84 PRO A N 1
ATOM 574 C CA . PRO A 1 84 ? 3.283 -2.668 6.404 1.00 96.19 84 PRO A CA 1
ATOM 575 C C . PRO A 1 84 ? 3.075 -2.782 7.920 1.00 96.19 84 PRO A C 1
ATOM 577 O O . PRO A 1 84 ? 2.392 -1.942 8.501 1.00 96.19 84 PRO A O 1
ATOM 580 N N . GLY A 1 85 ? 3.677 -3.799 8.550 1.00 93.81 85 GLY A N 1
ATOM 581 C CA . GLY A 1 85 ? 3.633 -4.008 9.998 1.00 93.81 85 GLY A CA 1
ATOM 582 C C . GLY A 1 85 ? 4.292 -2.896 10.787 1.00 93.81 85 GLY A C 1
ATOM 583 O O . GLY A 1 85 ? 3.815 -2.547 11.852 1.00 93.81 85 GLY A O 1
ATOM 584 N N . PHE A 1 86 ? 5.315 -2.250 10.237 1.00 94.81 86 PHE A N 1
ATOM 585 C CA . PHE A 1 86 ? 5.877 -1.064 10.862 1.00 94.81 86 PHE A CA 1
ATOM 586 C C . PHE A 1 86 ? 4.895 0.112 10.786 1.00 94.81 86 PHE A C 1
ATOM 588 O O . PHE A 1 86 ? 4.629 0.775 11.785 1.00 94.81 86 PHE A O 1
ATOM 595 N N . TRP A 1 87 ? 4.356 0.382 9.595 1.00 95.88 87 TRP A N 1
ATOM 596 C CA . TRP A 1 87 ? 3.581 1.596 9.321 1.00 95.88 87 TRP A CA 1
ATOM 597 C C . TRP A 1 87 ? 2.193 1.616 9.962 1.00 95.88 87 TRP A C 1
ATOM 599 O O . TRP A 1 87 ? 1.656 2.700 10.195 1.00 95.88 87 TRP A O 1
ATOM 609 N N . VAL A 1 88 ? 1.612 0.445 10.238 1.00 94.62 88 VAL A N 1
ATOM 610 C CA . VAL A 1 88 ? 0.288 0.329 10.870 1.00 94.62 88 VAL A CA 1
ATOM 611 C C . VAL A 1 88 ? 0.311 0.671 12.364 1.00 94.62 88 VAL A C 1
ATOM 613 O O . VAL A 1 88 ? -0.713 1.003 12.951 1.00 94.62 88 VAL A O 1
ATOM 616 N N . GLN A 1 89 ? 1.473 0.604 12.997 1.00 91.44 89 GLN A N 1
ATOM 617 C CA . GLN A 1 89 ? 1.583 0.672 14.446 1.00 91.44 89 GLN A CA 1
ATOM 618 C C . GLN A 1 89 ? 1.435 2.120 14.952 1.00 91.44 89 GLN A C 1
ATOM 620 O O . GLN A 1 89 ? 2.173 2.996 14.487 1.00 91.44 89 GLN A O 1
ATOM 625 N N . PRO A 1 90 ? 0.529 2.408 15.909 1.00 90.31 90 PRO A N 1
ATOM 626 C CA . PRO A 1 90 ? 0.309 3.764 16.424 1.00 90.31 90 PRO A CA 1
ATOM 627 C C . PRO A 1 90 ? 1.571 4.441 16.977 1.00 90.31 90 PRO A C 1
ATOM 629 O O . PRO A 1 90 ? 1.775 5.637 16.764 1.00 90.31 90 PRO A O 1
ATOM 632 N N . GLN A 1 91 ? 2.466 3.679 17.612 1.00 91.12 91 GLN A N 1
ATOM 633 C CA . GLN A 1 91 ? 3.758 4.157 18.119 1.00 91.12 91 GLN A CA 1
ATOM 634 C C . GLN A 1 91 ? 4.690 4.681 17.014 1.00 91.12 91 GLN A C 1
ATOM 636 O O . GLN A 1 91 ? 5.607 5.453 17.285 1.00 91.12 91 GLN A O 1
ATOM 641 N N . HIS A 1 92 ? 4.446 4.305 15.758 1.00 92.88 92 HIS A N 1
ATOM 642 C CA . HIS A 1 92 ? 5.194 4.764 14.589 1.00 92.88 92 HIS A CA 1
ATOM 643 C C . HIS A 1 92 ? 4.477 5.884 13.819 1.00 92.88 92 HIS A C 1
ATOM 645 O O . HIS A 1 92 ? 4.989 6.351 12.796 1.00 92.88 92 HIS A O 1
ATOM 651 N N . SER A 1 93 ? 3.330 6.367 14.314 1.00 93.81 93 SER A N 1
ATOM 652 C CA . SER A 1 93 ? 2.595 7.487 13.715 1.00 93.81 93 SER A CA 1
ATOM 653 C C . SER A 1 93 ? 3.430 8.764 13.510 1.00 93.81 93 SER A C 1
ATOM 655 O O . SER A 1 93 ? 3.237 9.398 12.468 1.00 93.81 93 SER A O 1
ATOM 657 N N . PRO A 1 94 ? 4.428 9.125 14.354 1.00 96.62 94 PRO A N 1
ATOM 658 C CA . PRO A 1 94 ? 5.253 10.308 14.096 1.00 96.62 94 PRO A CA 1
ATOM 659 C C . PRO A 1 94 ? 6.066 10.231 12.794 1.00 96.62 94 PRO A C 1
ATOM 661 O O . PRO A 1 94 ? 6.454 11.264 12.254 1.00 96.62 94 PRO A O 1
ATOM 664 N N . TYR A 1 95 ? 6.308 9.032 12.248 1.00 96.25 95 TYR A N 1
ATOM 665 C CA . TYR A 1 95 ? 7.041 8.858 10.989 1.00 96.25 95 TYR A CA 1
ATOM 666 C C . TYR A 1 95 ? 6.190 9.103 9.737 1.00 96.25 95 TYR A C 1
ATOM 668 O O . TYR A 1 95 ? 6.746 9.221 8.644 1.00 96.25 95 TYR A O 1
ATOM 676 N N . TRP A 1 96 ? 4.866 9.224 9.873 1.00 97.75 96 TRP A N 1
ATOM 677 C CA . TRP A 1 96 ? 3.975 9.502 8.744 1.00 97.75 96 TRP A CA 1
ATOM 678 C C . TRP A 1 96 ? 4.152 10.920 8.199 1.00 97.75 96 TRP A C 1
ATOM 680 O O . TRP A 1 96 ? 4.208 11.097 6.983 1.00 97.75 96 TRP A O 1
ATOM 690 N N . ALA A 1 97 ? 4.317 11.918 9.074 1.00 97.69 97 ALA A N 1
ATOM 691 C CA . ALA A 1 97 ? 4.494 13.305 8.646 1.00 97.69 97 ALA A CA 1
ATOM 692 C C . ALA A 1 97 ? 5.780 13.506 7.815 1.00 97.69 97 ALA A C 1
ATOM 694 O O . ALA A 1 97 ? 5.675 14.038 6.708 1.00 97.69 97 ALA A O 1
ATOM 695 N N . PRO A 1 98 ? 6.964 13.003 8.231 1.00 96.69 98 PRO A N 1
ATOM 696 C CA . PRO A 1 98 ? 8.151 12.986 7.374 1.00 96.69 98 PRO A CA 1
ATOM 697 C C . PRO A 1 98 ? 7.959 12.190 6.079 1.00 96.69 98 PRO A C 1
ATOM 699 O O . PRO A 1 98 ? 8.519 12.554 5.052 1.00 96.69 98 PRO A O 1
ATOM 702 N N . ALA A 1 99 ? 7.129 11.140 6.094 1.00 96.88 99 ALA A N 1
ATOM 703 C CA . ALA A 1 99 ? 6.750 10.413 4.886 1.00 96.88 99 ALA A CA 1
ATOM 704 C C . ALA A 1 99 ? 5.793 11.199 3.968 1.00 96.88 99 ALA A C 1
ATOM 706 O O . ALA A 1 99 ? 5.455 10.722 2.884 1.00 96.88 99 ALA A O 1
ATOM 707 N N . GLY A 1 100 ? 5.344 12.394 4.363 1.00 97.06 100 GLY A N 1
ATOM 708 C CA . GLY A 1 100 ? 4.383 13.217 3.631 1.00 97.06 100 GLY A CA 1
ATOM 709 C C . GLY A 1 100 ? 2.955 12.670 3.681 1.00 97.06 100 GLY A C 1
ATOM 710 O O . GLY A 1 100 ? 2.248 12.757 2.678 1.00 97.06 100 GLY A O 1
ATOM 711 N N . ALA A 1 101 ? 2.564 12.065 4.803 1.00 98.00 101 ALA A N 1
ATOM 712 C CA . ALA A 1 101 ? 1.206 11.616 5.092 1.00 98.00 101 ALA A CA 1
ATOM 713 C C . ALA A 1 101 ? 0.765 12.018 6.504 1.00 98.00 101 ALA A C 1
ATOM 715 O O . ALA A 1 101 ? 1.563 12.356 7.373 1.00 98.00 101 ALA A O 1
ATOM 716 N N . THR A 1 102 ? -0.536 11.934 6.743 1.00 97.94 102 THR A N 1
ATOM 717 C CA . THR A 1 102 ? -1.162 12.165 8.040 1.00 97.94 102 THR A CA 1
ATOM 718 C C . THR A 1 102 ? -1.750 10.850 8.532 1.00 97.94 102 THR A C 1
ATOM 720 O O . THR A 1 102 ? -2.568 10.244 7.838 1.00 97.94 102 THR A O 1
ATOM 723 N N . PHE A 1 103 ? -1.313 10.406 9.713 1.00 96.62 103 PHE A N 1
ATOM 724 C CA . PHE A 1 103 ? -1.873 9.237 10.395 1.00 96.62 103 PHE A CA 1
ATOM 725 C C . PHE A 1 103 ? -3.349 9.502 10.753 1.00 96.62 103 PHE A C 1
ATOM 727 O O . PHE A 1 103 ? -3.673 10.640 11.116 1.00 96.62 103 PHE A O 1
ATOM 734 N N . PRO A 1 104 ? -4.260 8.517 10.639 1.00 95.81 104 PRO A N 1
ATOM 735 C CA . PRO A 1 104 ? -5.662 8.725 10.994 1.00 95.81 104 PRO A CA 1
ATOM 736 C C . PRO A 1 104 ? -5.835 9.025 12.485 1.00 95.81 104 PRO A C 1
ATOM 738 O O . PRO A 1 104 ? -4.996 8.677 13.311 1.00 95.81 104 PRO A O 1
ATOM 741 N N . GLN A 1 105 ? -6.970 9.617 12.838 1.00 93.69 105 GLN A N 1
ATOM 742 C CA . GLN A 1 105 ? -7.434 9.636 14.224 1.00 93.69 105 GLN A CA 1
ATOM 743 C C . GLN A 1 105 ? -8.426 8.494 14.410 1.00 93.69 105 GLN A C 1
ATOM 745 O O . GLN A 1 105 ? -9.327 8.310 13.587 1.00 93.69 105 GLN A O 1
ATOM 750 N N . VAL A 1 106 ? -8.247 7.728 15.479 1.00 91.19 106 VAL A N 1
ATOM 751 C CA . VAL A 1 106 ? -9.107 6.598 15.836 1.00 91.19 106 VAL A CA 1
ATOM 752 C C . VAL A 1 106 ? -9.716 6.876 17.202 1.00 91.19 106 VAL A C 1
ATOM 754 O O . VAL A 1 106 ? -9.071 7.459 18.069 1.00 91.19 106 VAL A O 1
ATOM 757 N N . ASN A 1 107 ? -10.986 6.522 17.368 1.00 88.81 107 ASN A N 1
ATOM 758 C CA . ASN A 1 107 ? -11.695 6.668 18.625 1.00 88.81 107 ASN A CA 1
ATOM 759 C C . ASN A 1 107 ? -11.194 5.632 19.639 1.00 88.81 107 ASN A C 1
ATOM 761 O O . ASN A 1 107 ? -11.307 4.427 19.402 1.00 88.81 107 ASN A O 1
ATOM 765 N N . GLY A 1 108 ? -10.696 6.112 20.776 1.00 84.31 108 GLY A N 1
ATOM 766 C CA . GLY A 1 108 ? -10.089 5.286 21.817 1.00 84.31 108 GLY A CA 1
ATOM 767 C C . GLY A 1 108 ? -8.595 5.038 21.601 1.00 84.31 108 GLY A C 1
ATOM 768 O O . GLY A 1 108 ? -8.005 5.439 20.597 1.00 84.31 108 GLY A O 1
ATOM 769 N N . ASN A 1 109 ? -7.973 4.374 22.573 1.00 84.06 109 ASN A N 1
ATOM 770 C CA . ASN A 1 109 ? -6.559 4.018 22.496 1.00 84.06 109 ASN A CA 1
ATOM 771 C C . ASN A 1 109 ? -6.403 2.715 21.710 1.00 84.06 109 ASN A C 1
ATOM 773 O O . ASN A 1 109 ? -7.080 1.730 21.998 1.00 84.06 109 ASN A O 1
ATOM 777 N N . ILE A 1 110 ? -5.497 2.698 20.731 1.00 85.81 110 ILE A N 1
ATOM 778 C CA . ILE A 1 110 ? -5.160 1.478 19.996 1.00 85.81 110 ILE A CA 1
ATOM 779 C C . ILE A 1 110 ? -4.026 0.759 20.724 1.00 85.81 110 ILE A C 1
ATOM 781 O O . ILE A 1 110 ? -2.960 1.335 20.940 1.00 85.81 110 ILE A O 1
ATOM 785 N N . VAL A 1 111 ? -4.244 -0.515 21.038 1.00 84.25 111 VAL A N 1
ATOM 786 C CA . VAL A 1 111 ? -3.261 -1.403 21.667 1.00 84.25 111 VAL A CA 1
ATOM 787 C C . VAL A 1 111 ? -3.095 -2.689 20.860 1.00 84.25 111 VAL A C 1
ATOM 789 O O . VAL A 1 111 ? -4.019 -3.137 20.177 1.00 84.25 111 VAL A O 1
ATOM 792 N N . THR A 1 112 ? -1.922 -3.313 20.960 1.00 83.88 112 THR A N 1
ATOM 793 C CA . THR A 1 112 ? -1.707 -4.672 20.449 1.00 83.88 112 THR A CA 1
ATOM 794 C C . THR A 1 112 ? -2.371 -5.682 21.383 1.00 83.88 112 THR A C 1
ATOM 796 O O . THR A 1 112 ? -2.113 -5.682 22.586 1.00 83.88 112 THR A O 1
ATOM 799 N N . CYS A 1 113 ? -3.210 -6.560 20.840 1.00 78.38 113 CYS A N 1
ATOM 800 C CA . CYS A 1 113 ? -3.983 -7.539 21.602 1.00 78.38 113 CYS A CA 1
ATOM 801 C C . CYS A 1 113 ? -3.659 -8.981 21.185 1.00 78.38 113 CYS A C 1
ATOM 803 O O . CYS A 1 113 ? -3.478 -9.301 20.011 1.00 78.38 113 CYS A O 1
ATOM 805 N N . THR A 1 114 ? -3.619 -9.888 22.164 1.00 70.88 114 THR A N 1
ATOM 806 C CA . THR A 1 114 ? -3.434 -11.336 21.948 1.00 70.88 114 THR A CA 1
ATOM 807 C C . THR A 1 114 ? -4.723 -12.052 21.546 1.00 70.88 114 THR A C 1
ATOM 809 O O . THR A 1 114 ? -4.667 -13.115 20.933 1.00 70.88 114 THR A O 1
ATOM 812 N N . THR A 1 115 ? -5.888 -11.474 21.855 1.00 63.09 115 THR A N 1
ATOM 813 C CA . THR A 1 115 ? -7.208 -11.999 21.480 1.00 63.09 115 THR A CA 1
ATOM 814 C C . THR A 1 115 ? -7.927 -10.979 20.600 1.00 63.09 115 THR A C 1
ATOM 816 O O . THR A 1 115 ? -7.798 -9.782 20.820 1.00 63.09 115 THR A O 1
ATOM 819 N N . ALA A 1 116 ? -8.685 -11.426 19.594 1.00 62.38 116 ALA A N 1
ATOM 820 C CA . ALA A 1 116 ? -9.387 -10.542 18.650 1.00 62.38 116 ALA A CA 1
ATOM 821 C C . ALA A 1 116 ? -10.606 -9.802 19.256 1.00 62.38 116 ALA A C 1
ATOM 823 O O . ALA A 1 116 ? -11.454 -9.286 18.524 1.00 62.38 116 ALA A O 1
ATOM 824 N N . LEU A 1 117 ? -10.730 -9.783 20.585 1.00 64.31 117 LEU A N 1
ATOM 825 C CA . LEU A 1 117 ? -11.790 -9.077 21.296 1.00 64.31 117 LEU A CA 1
ATOM 826 C C . LEU A 1 117 ? -11.564 -7.565 21.155 1.00 64.31 117 LEU A C 1
ATOM 828 O O . LEU A 1 117 ? -10.453 -7.097 21.349 1.00 64.31 117 LEU A O 1
ATOM 832 N N . GLN A 1 118 ? -12.610 -6.807 20.806 1.00 78.62 118 GLN A N 1
ATOM 833 C CA . GLN A 1 118 ? -12.546 -5.347 20.588 1.00 78.62 118 GLN A CA 1
ATOM 834 C C . GLN A 1 118 ? -11.599 -4.898 19.458 1.00 78.62 118 GLN A C 1
ATOM 836 O O . GLN A 1 118 ? -11.018 -3.812 19.515 1.00 78.62 118 GLN A O 1
ATOM 841 N N . LYS A 1 119 ? -11.467 -5.712 18.402 1.00 84.94 119 LYS A N 1
ATOM 842 C CA . LYS A 1 119 ? -10.720 -5.346 17.19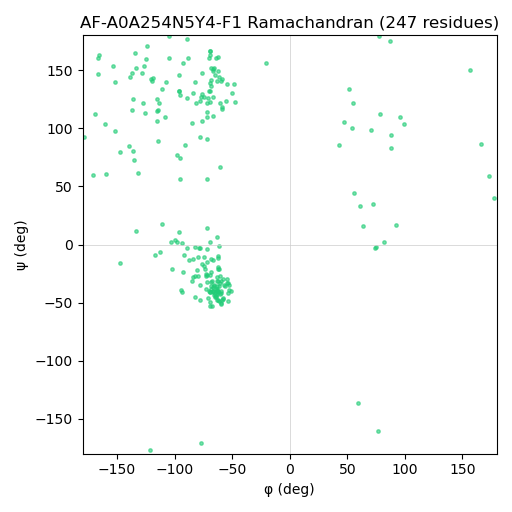0 1.00 84.94 119 LYS A CA 1
ATOM 843 C C . LYS A 1 119 ? -11.126 -3.957 16.682 1.00 84.94 119 LYS A C 1
ATOM 845 O O . LYS A 1 119 ? -12.315 -3.645 16.624 1.00 84.94 119 LYS A O 1
ATOM 850 N N . VAL A 1 120 ? -10.139 -3.163 16.262 1.00 89.19 120 VAL A N 1
ATOM 851 C CA . VAL A 1 120 ? -10.395 -1.881 15.589 1.00 89.19 120 VAL A CA 1
ATOM 852 C C . VAL A 1 120 ? -11.192 -2.141 14.310 1.00 89.19 120 VAL A C 1
ATOM 854 O O . VAL A 1 120 ? -10.751 -2.890 13.432 1.00 89.19 120 VAL A O 1
ATOM 857 N N . VAL A 1 121 ? -12.365 -1.524 14.201 1.00 90.12 121 VAL A N 1
ATOM 858 C CA . VAL A 1 121 ? -13.222 -1.577 13.012 1.00 90.12 121 VAL A CA 1
ATOM 859 C C . VAL A 1 121 ? -13.151 -0.263 12.243 1.00 90.12 121 VAL A C 1
ATOM 861 O O . VAL A 1 121 ? -12.767 0.772 12.779 1.00 90.12 121 VAL A O 1
ATOM 864 N N . PHE A 1 122 ? -13.542 -0.281 10.968 1.00 90.38 122 PHE A N 1
ATOM 865 C CA . PHE A 1 122 ? -13.425 0.892 10.101 1.00 90.38 122 PHE A CA 1
ATOM 866 C C . PHE A 1 122 ? -14.156 2.132 10.649 1.00 90.38 122 PHE A C 1
ATOM 868 O O . PHE A 1 122 ? -13.666 3.251 10.516 1.00 90.38 122 PHE A O 1
ATOM 875 N N . THR A 1 123 ? -15.297 1.936 11.317 1.00 90.19 123 THR A N 1
ATOM 876 C CA . THR A 1 123 ? -16.092 3.011 11.935 1.00 90.19 123 THR A CA 1
ATOM 877 C C . THR A 1 123 ? -15.416 3.672 13.133 1.00 90.19 123 THR A C 1
ATOM 879 O O . THR A 1 123 ? -15.875 4.718 13.578 1.00 90.19 123 THR A O 1
ATOM 882 N N . ASP A 1 124 ? -14.338 3.089 13.659 1.00 91.44 124 ASP A N 1
ATOM 883 C CA . ASP A 1 124 ? -13.571 3.693 14.747 1.00 91.44 124 ASP A CA 1
ATOM 884 C C . ASP A 1 124 ? -12.680 4.836 14.252 1.00 91.44 124 ASP A C 1
ATOM 886 O O . ASP A 1 124 ? -12.226 5.647 15.053 1.00 91.44 124 ASP A O 1
ATOM 890 N N . ILE A 1 125 ? -12.432 4.936 12.944 1.00 92.62 125 ILE A N 1
ATOM 891 C CA . ILE A 1 125 ? -11.643 6.019 12.357 1.00 92.62 125 ILE A CA 1
ATOM 892 C C . ILE A 1 125 ? -12.496 7.292 12.306 1.00 92.62 125 ILE A C 1
ATOM 894 O O . ILE A 1 125 ? -13.382 7.433 11.461 1.00 92.62 125 ILE A O 1
ATOM 898 N N . THR A 1 126 ? -12.202 8.246 13.187 1.00 93.62 126 THR A N 1
ATOM 899 C CA . THR A 1 126 ? -12.900 9.541 13.274 1.00 93.62 126 THR A CA 1
ATOM 900 C C . THR A 1 126 ? -12.341 10.563 12.290 1.00 93.62 126 THR A C 1
ATOM 902 O O . THR A 1 126 ? -13.067 11.436 11.819 1.00 93.62 126 THR A O 1
ATOM 905 N N . ASN A 1 127 ? -11.062 10.435 11.929 1.00 94.38 127 ASN A N 1
ATOM 906 C CA . ASN A 1 127 ? -10.429 11.206 10.866 1.00 94.38 127 ASN A CA 1
ATOM 907 C C . ASN A 1 127 ? -9.570 10.278 10.008 1.00 94.38 127 ASN A C 1
ATOM 909 O O . ASN A 1 127 ? -8.684 9.596 10.514 1.00 94.38 127 ASN A O 1
ATOM 913 N N . GLN A 1 128 ? -9.812 10.276 8.699 1.00 94.38 128 GLN A N 1
ATOM 914 C CA . GLN A 1 128 ? -9.154 9.358 7.769 1.00 94.38 128 GLN A CA 1
ATOM 915 C C . GLN A 1 128 ? -7.668 9.687 7.528 1.00 94.38 128 GLN A C 1
ATOM 917 O O . GLN A 1 128 ? -6.943 8.843 7.001 1.00 94.38 128 GLN A O 1
ATOM 922 N N . GLY A 1 129 ? -7.188 10.877 7.904 1.00 96.00 129 GLY A N 1
ATOM 923 C CA . GLY A 1 129 ? -5.836 11.327 7.583 1.00 96.00 129 GLY A CA 1
ATOM 924 C C . GLY A 1 129 ? -5.612 11.365 6.068 1.00 96.00 129 GLY A C 1
ATOM 925 O O . GLY A 1 129 ? -6.480 11.800 5.309 1.00 96.00 129 GLY A O 1
ATOM 926 N N . THR A 1 130 ? -4.458 10.885 5.604 1.00 97.81 130 THR A N 1
ATOM 927 C CA . THR A 1 130 ? -4.234 10.688 4.163 1.00 97.81 130 THR A CA 1
ATOM 928 C C . THR A 1 130 ? -5.060 9.508 3.653 1.00 97.81 130 THR A C 1
ATOM 930 O O . THR A 1 130 ? -4.958 8.396 4.175 1.00 97.81 130 THR A O 1
ATOM 933 N N . SER A 1 131 ? -5.862 9.739 2.612 1.00 96.75 131 SER A N 1
ATOM 934 C CA . SER A 1 131 ? -6.744 8.726 2.033 1.00 96.75 131 SER A CA 1
ATOM 935 C C . SER A 1 131 ? -6.107 7.955 0.873 1.00 96.75 131 SER A C 1
ATOM 937 O O . SER A 1 131 ? -5.218 8.440 0.175 1.00 96.75 131 SER A O 1
ATOM 939 N N . LEU A 1 132 ? -6.603 6.743 0.628 1.00 95.94 132 LEU A N 1
ATOM 940 C CA . LEU A 1 132 ? -6.286 5.949 -0.557 1.00 95.94 132 LEU A CA 1
ATOM 941 C C . LEU A 1 132 ? -6.679 6.676 -1.835 1.00 95.94 132 LEU A C 1
ATOM 943 O O . LEU A 1 132 ? -5.908 6.671 -2.783 1.00 95.94 132 LEU A O 1
ATOM 947 N N . GLN A 1 133 ? -7.846 7.323 -1.857 1.00 94.88 133 GLN A N 1
ATOM 948 C CA . GLN A 1 133 ? -8.337 8.025 -3.041 1.00 94.88 133 GLN A CA 1
ATOM 949 C C . GLN A 1 133 ? -7.419 9.180 -3.465 1.00 94.88 133 GLN A C 1
ATOM 951 O O . GLN A 1 133 ? -7.331 9.470 -4.656 1.00 94.88 133 GLN A O 1
ATOM 956 N N . SER A 1 134 ? -6.734 9.838 -2.519 1.00 95.94 134 SER A N 1
ATOM 957 C CA . SER A 1 134 ? -5.817 10.936 -2.849 1.00 95.94 134 SER A CA 1
ATOM 958 C C . SER A 1 134 ? -4.459 10.451 -3.361 1.00 95.94 134 SER A C 1
ATOM 960 O O . SER A 1 134 ? -3.816 11.156 -4.134 1.00 95.94 134 SER A O 1
ATOM 962 N N . VAL A 1 135 ? -4.024 9.253 -2.957 1.00 97.62 135 VAL A N 1
ATOM 963 C CA . VAL A 1 135 ? -2.723 8.685 -3.348 1.00 97.62 135 VAL A CA 1
ATOM 964 C C . VAL A 1 135 ? -2.823 7.767 -4.564 1.00 97.62 135 VAL A C 1
ATOM 966 O O . VAL A 1 135 ? -1.950 7.796 -5.429 1.00 97.62 135 VAL A O 1
ATOM 969 N N . PHE A 1 136 ? -3.878 6.962 -4.651 1.00 97.38 136 PHE A N 1
ATOM 970 C CA . PHE A 1 136 ? -4.082 5.940 -5.673 1.00 97.38 136 PHE A CA 1
ATOM 971 C C . PHE A 1 136 ? -5.283 6.312 -6.555 1.00 97.38 136 PHE A C 1
ATOM 973 O O . PHE A 1 136 ? -6.421 5.926 -6.265 1.00 97.38 136 PHE A O 1
ATOM 980 N N . PRO A 1 137 ? -5.057 7.073 -7.641 1.00 94.38 137 PRO A N 1
ATOM 981 C CA . PRO A 1 137 ? -6.133 7.589 -8.474 1.00 94.38 137 PRO A CA 1
ATOM 982 C C . PRO A 1 137 ? -6.947 6.454 -9.101 1.00 94.38 137 PRO A C 1
ATOM 984 O O . PRO A 1 137 ? -6.419 5.399 -9.457 1.00 94.38 137 PRO A O 1
ATOM 987 N N . GLY A 1 138 ? -8.255 6.672 -9.231 1.00 91.69 138 GLY A N 1
ATOM 988 C CA . GLY A 1 138 ? -9.187 5.685 -9.783 1.00 91.69 138 GLY A CA 1
ATOM 989 C C . GLY A 1 138 ? -9.510 4.513 -8.850 1.00 91.69 138 GLY A C 1
ATOM 990 O O . GLY A 1 138 ? -10.358 3.690 -9.197 1.00 91.69 138 GLY A O 1
ATOM 991 N N . TRP A 1 139 ? -8.894 4.428 -7.664 1.00 94.31 139 TRP A N 1
ATOM 992 C CA . TRP A 1 139 ? -9.344 3.477 -6.657 1.00 94.31 139 TRP A CA 1
ATOM 993 C C . TRP A 1 139 ? -10.721 3.873 -6.113 1.00 94.31 139 TRP A C 1
ATOM 995 O O . TRP A 1 139 ? -10.987 5.039 -5.822 1.00 94.31 139 TRP A O 1
ATOM 1005 N N . THR A 1 140 ? -11.593 2.880 -5.964 1.00 90.94 140 THR A N 1
ATOM 1006 C CA . THR A 1 140 ? -12.949 3.028 -5.431 1.00 90.94 140 THR A CA 1
ATOM 1007 C C . THR A 1 140 ? -13.250 1.892 -4.460 1.00 90.94 140 THR A C 1
ATOM 1009 O O . THR A 1 140 ? -12.772 0.765 -4.633 1.00 90.94 140 THR A O 1
ATOM 1012 N N . CYS A 1 141 ? -14.054 2.193 -3.440 1.00 89.44 141 CYS A N 1
ATOM 1013 C CA . CYS A 1 141 ? -1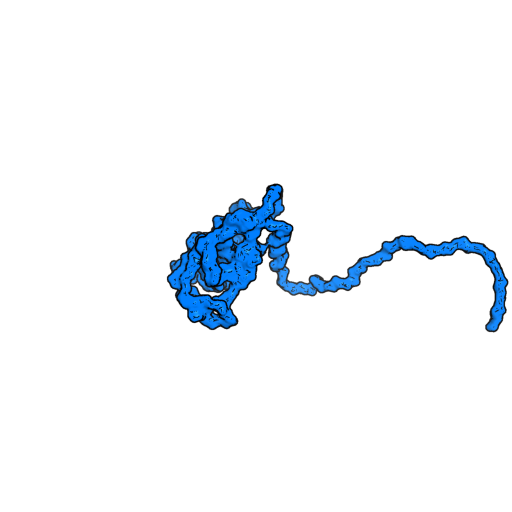4.551 1.205 -2.489 1.00 89.44 141 CYS A CA 1
ATOM 1014 C C . CYS A 1 141 ? -15.358 0.120 -3.218 1.00 89.44 141 CYS A C 1
ATOM 1016 O O . CYS A 1 141 ? -16.121 0.412 -4.137 1.00 89.44 141 CYS A O 1
ATOM 1018 N N . LYS A 1 142 ? -15.203 -1.140 -2.800 1.00 87.19 142 LYS A N 1
ATOM 1019 C CA . LYS A 1 142 ? -15.953 -2.286 -3.352 1.00 87.19 142 LYS A CA 1
ATOM 1020 C C . LYS A 1 142 ? -17.275 -2.560 -2.633 1.00 87.19 142 LYS A C 1
ATOM 1022 O O . LYS A 1 142 ? -18.026 -3.437 -3.046 1.00 87.19 142 LYS A O 1
ATOM 1027 N N . THR A 1 143 ? -17.564 -1.806 -1.579 1.00 86.12 143 THR A N 1
ATOM 1028 C CA . THR A 1 143 ? -18.840 -1.814 -0.855 1.00 86.12 143 THR A CA 1
ATOM 1029 C C . THR A 1 143 ? -19.653 -0.567 -1.197 1.00 86.12 143 THR A C 1
ATOM 1031 O O . THR A 1 143 ? -19.197 0.309 -1.926 1.00 86.12 143 THR A O 1
ATOM 1034 N N . GLN A 1 144 ? -20.851 -0.447 -0.622 1.00 81.62 144 GLN A N 1
ATOM 1035 C CA . GLN A 1 144 ? -21.691 0.753 -0.733 1.00 81.62 144 GLN A CA 1
ATOM 1036 C C . GLN A 1 144 ? -21.128 1.980 0.017 1.00 81.62 144 GLN A C 1
ATOM 1038 O O . GLN A 1 144 ? -21.766 3.030 0.036 1.00 81.62 144 GLN A O 1
ATOM 1043 N N . TYR A 1 145 ? -19.954 1.876 0.651 1.00 83.50 145 TYR A N 1
ATOM 1044 C CA . TYR A 1 145 ? -19.335 2.997 1.353 1.00 83.50 145 TYR A CA 1
ATOM 1045 C C . TYR A 1 145 ? -18.847 4.074 0.370 1.00 83.50 145 TYR A C 1
ATOM 1047 O O . TYR A 1 145 ? -18.014 3.800 -0.492 1.00 83.50 145 TYR A O 1
ATOM 1055 N N . GLN A 1 146 ? -19.332 5.310 0.532 1.00 79.12 146 GLN A N 1
ATOM 1056 C CA . GLN A 1 146 ? -19.030 6.441 -0.361 1.00 79.12 146 GLN A CA 1
ATOM 1057 C C . GLN A 1 146 ? -17.999 7.440 0.195 1.00 79.12 146 GLN A C 1
ATOM 1059 O O . GLN A 1 146 ? -17.715 8.449 -0.446 1.00 79.12 146 GLN A O 1
ATOM 1064 N N . GLY A 1 147 ? -17.440 7.196 1.383 1.00 86.69 147 GLY A N 1
ATOM 1065 C CA . GLY A 1 147 ? -16.477 8.110 2.000 1.00 86.69 147 GLY A CA 1
ATOM 1066 C C . GLY A 1 147 ? -15.015 7.848 1.618 1.00 86.69 147 GLY A C 1
ATOM 1067 O O . GLY A 1 147 ? -14.669 6.884 0.930 1.00 86.69 147 GLY A O 1
ATOM 1068 N N . SER A 1 148 ? -14.135 8.716 2.119 1.00 91.25 148 SER A N 1
ATOM 1069 C CA . SER A 1 148 ? -12.682 8.536 2.040 1.00 91.25 148 SER A CA 1
ATOM 1070 C C . SER A 1 148 ? -12.230 7.362 2.904 1.00 91.25 148 SER A C 1
ATOM 1072 O O . SER A 1 148 ? -12.722 7.180 4.013 1.00 91.25 148 SER A O 1
ATOM 1074 N N . VAL A 1 149 ? -11.254 6.592 2.426 1.00 95.31 149 VAL A N 1
ATOM 1075 C CA . VAL A 1 149 ? -10.678 5.468 3.177 1.00 95.31 149 VAL A CA 1
ATOM 1076 C C . VAL A 1 149 ? -9.225 5.778 3.470 1.00 95.31 149 VAL A C 1
ATOM 1078 O O . VAL A 1 149 ? -8.463 6.070 2.554 1.00 95.31 149 VAL A O 1
ATOM 1081 N N . SER A 1 150 ? -8.835 5.733 4.739 1.00 95.50 150 SER A N 1
ATOM 1082 C CA . SER A 1 150 ? -7.464 5.986 5.174 1.00 95.50 150 SER A CA 1
ATOM 1083 C C . SER A 1 150 ? -6.472 5.013 4.534 1.00 95.50 150 SER A C 1
ATOM 1085 O O . SER A 1 150 ? -6.737 3.810 4.457 1.00 95.50 150 SER A O 1
ATOM 1087 N N . LEU A 1 151 ? -5.278 5.504 4.180 1.00 97.12 151 LEU A N 1
ATOM 1088 C CA . LEU A 1 151 ? -4.122 4.648 3.880 1.00 97.12 151 LEU A CA 1
ATOM 1089 C C . LEU A 1 151 ? -3.851 3.648 5.007 1.00 97.12 151 LEU A C 1
ATOM 1091 O O . LEU A 1 151 ? -3.449 2.513 4.766 1.00 97.12 151 LEU A O 1
ATOM 1095 N N . TRP A 1 152 ? -4.085 4.054 6.251 1.00 96.81 152 TRP A N 1
ATOM 1096 C CA . TRP A 1 152 ? -3.838 3.203 7.404 1.00 96.81 152 TRP A CA 1
ATOM 1097 C C . TRP A 1 152 ? -4.765 1.989 7.433 1.00 96.81 152 TRP A C 1
ATOM 1099 O O . TRP A 1 152 ? -4.340 0.892 7.792 1.00 96.81 152 TRP A O 1
ATOM 1109 N N . TRP A 1 153 ? -6.015 2.153 6.987 1.00 95.94 153 TRP A N 1
ATOM 1110 C CA . TRP A 1 153 ? -6.985 1.063 7.016 1.00 95.94 153 TRP A CA 1
ATOM 1111 C C . TRP A 1 153 ? -6.558 -0.107 6.132 1.00 95.94 153 TRP A C 1
ATOM 1113 O O . TRP A 1 153 ? -6.698 -1.257 6.538 1.00 95.94 153 TRP A O 1
ATOM 1123 N N . VAL A 1 154 ? -5.959 0.159 4.966 1.00 96.62 154 VAL A N 1
ATOM 1124 C CA . VAL A 1 154 ? -5.458 -0.926 4.110 1.00 96.62 154 VAL A CA 1
ATOM 1125 C C . VAL A 1 154 ? -4.215 -1.608 4.679 1.00 96.62 154 VAL A C 1
ATOM 1127 O O . VAL A 1 154 ? -3.988 -2.787 4.416 1.00 96.62 154 VAL A O 1
ATOM 1130 N N . LEU A 1 155 ? -3.423 -0.906 5.496 1.00 96.25 155 LEU A N 1
ATOM 1131 C CA . LEU A 1 155 ? -2.303 -1.512 6.217 1.00 96.25 155 LEU A CA 1
ATOM 1132 C C . LEU A 1 155 ? -2.798 -2.465 7.316 1.00 96.25 155 LEU A C 1
ATOM 1134 O O . LEU A 1 155 ? -2.238 -3.553 7.460 1.00 96.25 155 LEU A O 1
ATOM 1138 N N . ASN A 1 156 ? -3.852 -2.068 8.038 1.00 94.44 156 ASN A N 1
ATOM 1139 C CA . ASN A 1 156 ? -4.447 -2.805 9.157 1.00 94.44 156 ASN A CA 1
ATOM 1140 C C . ASN A 1 156 ? -5.335 -3.979 8.719 1.00 94.44 156 ASN A C 1
ATOM 1142 O O . ASN A 1 156 ? -5.218 -5.091 9.228 1.00 94.44 156 ASN A O 1
ATOM 1146 N N . ALA A 1 157 ? -6.232 -3.742 7.763 1.00 93.81 157 ALA A N 1
ATOM 1147 C CA . ALA A 1 157 ? -7.267 -4.685 7.356 1.00 93.81 157 ALA A CA 1
ATOM 1148 C C . ALA A 1 157 ? -7.315 -4.847 5.823 1.00 93.81 157 ALA A C 1
ATOM 1150 O O . ALA A 1 157 ? -8.342 -4.589 5.198 1.00 93.81 157 ALA A O 1
ATOM 1151 N N . PRO A 1 158 ? -6.234 -5.328 5.180 1.00 95.12 158 PRO A N 1
ATOM 1152 C CA . PRO A 1 158 ? -6.171 -5.465 3.719 1.00 95.12 158 PRO A CA 1
ATOM 1153 C C . PRO A 1 158 ? -7.223 -6.419 3.132 1.00 95.12 158 PRO A C 1
ATOM 1155 O O . PRO A 1 158 ? -7.528 -6.338 1.951 1.00 95.12 158 PRO A O 1
ATOM 1158 N N . ASN A 1 159 ? -7.780 -7.329 3.931 1.00 94.50 159 ASN A N 1
ATOM 1159 C CA . ASN A 1 159 ? -8.798 -8.282 3.479 1.00 94.50 159 ASN A CA 1
ATOM 1160 C C . ASN A 1 159 ? -10.229 -7.809 3.782 1.00 94.50 159 ASN A C 1
ATOM 1162 O O . ASN A 1 159 ? -11.160 -8.607 3.696 1.00 94.50 159 ASN A O 1
ATOM 1166 N N . ASP A 1 160 ? -10.413 -6.550 4.187 1.00 93.69 160 ASP A N 1
ATOM 1167 C CA . ASP A 1 160 ? -11.736 -5.978 4.424 1.00 93.69 160 ASP A CA 1
ATOM 1168 C C . ASP A 1 160 ? -12.581 -5.962 3.135 1.00 93.69 160 ASP A C 1
ATOM 1170 O O . ASP A 1 160 ? -12.066 -5.825 2.018 1.00 93.69 160 ASP A O 1
ATOM 1174 N N . ALA A 1 161 ? -13.901 -6.089 3.280 1.00 93.75 161 ALA A N 1
ATOM 1175 C CA . ALA A 1 161 ? -14.846 -6.046 2.169 1.00 93.75 161 ALA A CA 1
ATOM 1176 C C . ALA A 1 161 ? -14.762 -4.734 1.369 1.00 93.75 161 ALA A C 1
ATOM 1178 O O . ALA A 1 161 ? -14.963 -4.759 0.155 1.00 93.75 161 ALA A O 1
ATOM 1179 N N . ILE A 1 162 ? -14.385 -3.613 2.000 1.00 94.19 162 ILE A N 1
ATOM 1180 C CA . ILE A 1 162 ? -14.129 -2.322 1.333 1.00 94.19 162 ILE A CA 1
ATOM 1181 C C . ILE A 1 162 ? -13.104 -2.467 0.195 1.00 94.19 162 ILE A C 1
ATOM 1183 O O . ILE A 1 162 ? -13.198 -1.761 -0.812 1.00 94.19 162 ILE A O 1
ATOM 1187 N N . PHE A 1 163 ? -12.174 -3.420 0.308 1.00 95.06 163 PHE A N 1
ATOM 1188 C CA . PHE A 1 163 ? -11.151 -3.713 -0.698 1.00 95.06 163 PHE A CA 1
ATOM 1189 C C . PHE A 1 163 ? -11.500 -4.884 -1.627 1.00 95.06 163 PHE A C 1
ATOM 1191 O O . PHE A 1 163 ? -10.696 -5.222 -2.496 1.00 95.06 163 PHE A O 1
ATOM 1198 N N . GLY A 1 164 ? -12.681 -5.491 -1.478 1.00 93.31 164 GLY A N 1
ATOM 1199 C CA . GLY A 1 164 ? -13.098 -6.694 -2.206 1.00 93.31 164 GLY A CA 1
ATOM 1200 C C . GLY A 1 164 ? -12.794 -8.007 -1.475 1.00 93.31 164 GLY A C 1
ATOM 1201 O O . GLY A 1 164 ? -12.808 -9.065 -2.099 1.00 93.31 164 GLY A O 1
ATOM 1202 N N . GLY A 1 165 ? -12.514 -7.960 -0.169 1.00 93.56 165 GLY A N 1
ATOM 1203 C CA . GLY A 1 165 ? -12.239 -9.154 0.630 1.00 93.56 165 GLY A CA 1
ATOM 1204 C C . GLY A 1 165 ? -10.833 -9.723 0.408 1.00 93.56 165 GLY A C 1
ATOM 1205 O O . GLY A 1 165 ? -9.941 -9.049 -0.107 1.00 93.56 165 GLY A O 1
ATOM 1206 N N . ALA A 1 166 ? -10.630 -10.994 0.767 1.00 91.69 166 ALA A N 1
ATOM 1207 C CA . ALA A 1 166 ? -9.325 -11.663 0.681 1.00 91.69 166 ALA A CA 1
ATOM 1208 C C . ALA A 1 166 ? -8.769 -11.796 -0.753 1.00 91.69 166 ALA A C 1
ATOM 1210 O O . ALA A 1 166 ? -7.556 -11.831 -0.934 1.00 91.69 166 ALA A O 1
ATOM 1211 N N . ALA A 1 167 ? -9.644 -11.852 -1.761 1.00 89.12 167 ALA A N 1
ATOM 1212 C CA . ALA A 1 167 ? -9.269 -11.878 -3.180 1.00 89.12 167 ALA A CA 1
ATOM 1213 C C . ALA A 1 167 ? -9.242 -10.476 -3.821 1.00 89.12 167 ALA A C 1
ATOM 1215 O O . ALA A 1 167 ? -9.020 -10.340 -5.023 1.00 89.12 167 ALA A O 1
ATOM 1216 N N . GLY A 1 168 ? -9.518 -9.438 -3.029 1.00 92.56 168 GLY A N 1
ATOM 1217 C CA . GLY A 1 168 ? -9.581 -8.058 -3.475 1.00 92.56 168 GLY A CA 1
ATOM 1218 C C . GLY A 1 168 ? -8.210 -7.416 -3.688 1.00 92.56 168 GLY A C 1
ATOM 1219 O O . GLY A 1 168 ? -7.157 -8.049 -3.621 1.00 92.56 168 GLY A O 1
ATOM 1220 N N . SER A 1 169 ? -8.207 -6.102 -3.910 1.00 95.00 169 SER A N 1
ATOM 1221 C CA . SER A 1 169 ? -6.976 -5.343 -4.172 1.00 95.00 169 SER A CA 1
ATOM 1222 C C . SER A 1 169 ? -6.212 -4.954 -2.905 1.00 95.00 169 SER A C 1
ATOM 1224 O O . SER A 1 169 ? -5.168 -4.310 -2.997 1.00 95.00 169 SER A O 1
ATOM 1226 N N . GLY A 1 170 ? -6.724 -5.278 -1.717 1.00 96.50 170 GLY A N 1
ATOM 1227 C CA . GLY A 1 170 ? -6.206 -4.715 -0.474 1.00 96.50 170 GLY A CA 1
ATOM 1228 C C . GLY A 1 170 ? -4.798 -5.189 -0.107 1.00 96.50 170 GLY A C 1
ATOM 1229 O O . GLY A 1 170 ? -4.019 -4.380 0.383 1.00 96.50 170 GLY A O 1
ATOM 1230 N N . GLN A 1 171 ? -4.391 -6.423 -0.434 1.00 96.56 171 GLN A N 1
ATOM 1231 C CA . GLN A 1 171 ? -2.986 -6.832 -0.243 1.00 96.56 171 GLN A CA 1
ATOM 1232 C C . GLN A 1 171 ? -2.034 -6.050 -1.154 1.00 96.56 171 GLN A C 1
ATOM 1234 O O . GLN A 1 171 ? -1.005 -5.557 -0.696 1.00 96.56 171 GLN A O 1
ATOM 1239 N N . LEU A 1 172 ? -2.395 -5.861 -2.427 1.00 97.25 172 LEU A N 1
ATOM 1240 C CA . LEU A 1 172 ? -1.603 -5.037 -3.341 1.00 97.25 172 LEU A CA 1
ATOM 1241 C C . LEU A 1 172 ? -1.490 -3.601 -2.813 1.00 97.25 172 LEU A C 1
ATOM 1243 O O . LEU A 1 172 ? -0.388 -3.072 -2.680 1.00 97.25 172 LEU A O 1
ATOM 1247 N N . LEU A 1 173 ? -2.622 -2.990 -2.459 1.00 98.00 173 LEU A N 1
ATOM 1248 C CA . LEU A 1 173 ? -2.672 -1.632 -1.920 1.00 98.00 173 LEU A CA 1
ATOM 1249 C C . LEU A 1 173 ? -1.898 -1.496 -0.609 1.00 98.00 173 LEU A C 1
ATOM 1251 O O . LEU A 1 173 ? -1.258 -0.472 -0.402 1.00 98.00 173 LEU A O 1
ATOM 1255 N N . ARG A 1 174 ? -1.888 -2.514 0.254 1.00 97.94 174 ARG A N 1
ATOM 1256 C CA . ARG A 1 174 ? -1.103 -2.531 1.495 1.00 97.94 174 ARG A CA 1
ATOM 1257 C C . ARG A 1 174 ? 0.392 -2.422 1.221 1.00 97.94 174 ARG A C 1
ATOM 1259 O O . ARG A 1 174 ? 1.066 -1.581 1.814 1.00 97.94 174 ARG A O 1
ATOM 1266 N N . HIS A 1 175 ? 0.910 -3.230 0.298 1.00 97.50 175 HIS A N 1
ATOM 1267 C CA . HIS A 1 175 ? 2.328 -3.194 -0.059 1.00 97.50 175 HIS A CA 1
ATOM 1268 C C . HIS A 1 175 ? 2.704 -1.919 -0.820 1.00 97.50 175 HIS A C 1
ATOM 1270 O O . HIS A 1 175 ? 3.737 -1.320 -0.518 1.00 97.50 175 HIS A O 1
ATOM 1276 N N . LEU A 1 176 ? 1.849 -1.448 -1.734 1.00 98.25 176 LEU A N 1
ATOM 1277 C CA . LEU A 1 176 ? 2.040 -0.159 -2.404 1.00 98.25 176 LEU A CA 1
ATOM 1278 C C . LEU A 1 176 ? 1.995 1.008 -1.408 1.00 98.25 176 LEU A C 1
ATOM 1280 O O . LEU A 1 176 ? 2.818 1.910 -1.495 1.00 98.25 176 LEU A O 1
ATOM 1284 N N . THR A 1 177 ? 1.106 0.978 -0.416 1.00 98.50 177 THR A N 1
ATOM 1285 C CA . THR A 1 177 ? 1.033 2.007 0.635 1.00 98.50 177 THR A CA 1
ATOM 1286 C C . THR A 1 177 ? 2.323 2.047 1.449 1.00 98.50 177 THR A C 1
ATOM 1288 O O . THR A 1 177 ? 2.904 3.117 1.617 1.00 98.50 177 THR A O 1
ATOM 1291 N N . ALA A 1 178 ? 2.831 0.891 1.890 1.00 97.81 178 ALA A N 1
ATOM 1292 C CA . ALA A 1 178 ? 4.112 0.822 2.594 1.00 97.81 178 ALA A CA 1
ATOM 1293 C C . ALA A 1 178 ? 5.273 1.334 1.724 1.00 97.81 178 ALA A C 1
ATOM 1295 O O . ALA A 1 178 ? 6.101 2.111 2.193 1.00 97.81 178 ALA A O 1
ATOM 1296 N N . ALA A 1 179 ? 5.313 0.963 0.441 1.00 97.06 179 ALA A N 1
ATOM 1297 C CA . ALA A 1 179 ? 6.315 1.458 -0.499 1.00 97.06 179 ALA A CA 1
ATOM 1298 C C . ALA A 1 179 ? 6.230 2.978 -0.711 1.00 97.06 179 ALA A C 1
ATOM 1300 O O . ALA A 1 179 ? 7.257 3.652 -0.768 1.00 97.06 179 ALA A O 1
ATOM 1301 N N . TRP A 1 180 ? 5.021 3.534 -0.795 1.00 98.31 180 TRP A N 1
ATOM 1302 C CA . TRP A 1 180 ? 4.799 4.969 -0.952 1.00 98.31 180 TRP A CA 1
ATOM 1303 C C . TRP A 1 180 ? 5.236 5.755 0.293 1.00 98.31 180 TRP A C 1
ATOM 1305 O O . TRP A 1 180 ? 5.872 6.804 0.166 1.00 98.31 180 TRP A O 1
ATOM 1315 N N . LEU A 1 181 ? 4.956 5.228 1.493 1.00 98.25 181 LEU A N 1
ATOM 1316 C CA . LEU A 1 181 ? 5.424 5.798 2.761 1.00 98.25 181 LEU A CA 1
ATOM 1317 C C . LEU A 1 181 ? 6.954 5.725 2.865 1.00 98.25 181 LEU A C 1
ATOM 1319 O O . LEU A 1 181 ? 7.595 6.730 3.164 1.00 98.25 181 LEU A O 1
ATOM 1323 N N . ASN A 1 182 ? 7.555 4.583 2.519 1.00 96.69 182 ASN A N 1
ATOM 1324 C CA . ASN A 1 182 ? 9.011 4.429 2.464 1.00 96.69 182 ASN A CA 1
ATOM 1325 C C . ASN A 1 182 ? 9.654 5.433 1.501 1.00 96.69 182 ASN A C 1
ATOM 1327 O O . ASN A 1 182 ? 10.616 6.095 1.875 1.00 96.69 182 ASN A O 1
ATOM 1331 N N . ALA A 1 183 ? 9.097 5.602 0.299 1.00 95.38 183 ALA A N 1
ATOM 1332 C CA . ALA A 1 183 ? 9.586 6.562 -0.688 1.00 95.38 183 ALA A CA 1
ATOM 1333 C C . ALA A 1 183 ? 9.548 8.014 -0.184 1.00 95.38 183 ALA A C 1
ATOM 1335 O O . ALA A 1 183 ? 10.392 8.823 -0.562 1.00 95.38 183 ALA A O 1
ATOM 1336 N N . GLY A 1 184 ? 8.560 8.354 0.649 1.00 96.06 184 GLY A N 1
ATOM 1337 C CA . GLY A 1 184 ? 8.467 9.667 1.286 1.00 96.06 184 GLY A CA 1
ATOM 1338 C C . GLY A 1 184 ? 9.401 9.847 2.476 1.00 96.06 184 GLY A C 1
ATOM 1339 O O . GLY A 1 184 ? 9.889 10.947 2.696 1.00 96.06 184 GLY A O 1
ATOM 1340 N N . TYR A 1 185 ? 9.639 8.784 3.243 1.00 95.62 185 TYR A N 1
ATOM 1341 C CA . TYR A 1 185 ? 10.424 8.833 4.475 1.00 95.62 185 TYR A CA 1
ATOM 1342 C C . TYR A 1 185 ? 11.934 8.771 4.210 1.00 95.62 185 TYR A C 1
ATOM 1344 O O . TYR A 1 185 ? 12.721 9.536 4.763 1.00 95.62 185 TYR A O 1
ATOM 1352 N N . PHE A 1 186 ? 12.348 7.864 3.330 1.00 92.75 186 PHE A N 1
ATOM 1353 C CA . PHE A 1 186 ? 13.741 7.569 3.021 1.00 92.75 186 PHE A CA 1
ATOM 1354 C C . PHE A 1 186 ? 14.210 8.362 1.796 1.00 92.75 186 PHE A C 1
ATOM 1356 O O . PHE A 1 186 ? 14.358 7.832 0.692 1.00 92.75 186 PHE A O 1
ATOM 1363 N N . THR A 1 187 ? 14.427 9.662 1.984 1.00 89.44 187 THR A N 1
ATOM 1364 C CA . THR A 1 187 ? 14.753 10.606 0.895 1.00 89.44 187 THR A CA 1
ATOM 1365 C C . THR A 1 187 ? 16.236 10.966 0.814 1.00 89.44 187 THR A C 1
ATOM 1367 O O . THR A 1 187 ? 16.720 11.386 -0.246 1.00 89.44 187 THR A O 1
ATOM 1370 N N . SER A 1 188 ? 16.972 10.780 1.914 1.00 84.94 188 SER A N 1
ATOM 1371 C CA . SER A 1 188 ? 18.385 11.145 2.012 1.00 84.94 188 SER A CA 1
ATOM 1372 C C . SER A 1 188 ? 19.260 10.298 1.083 1.00 84.94 188 SER A C 1
ATOM 1374 O O . SER A 1 188 ? 18.939 9.150 0.789 1.00 84.94 188 SER A O 1
ATOM 1376 N N . ASN A 1 189 ? 20.395 10.837 0.630 1.00 76.62 189 ASN A N 1
ATOM 1377 C CA . ASN A 1 189 ? 21.306 10.099 -0.252 1.00 76.62 189 ASN A CA 1
ATOM 1378 C C . ASN A 1 189 ? 21.860 8.816 0.390 1.00 76.62 189 ASN A C 1
ATOM 1380 O O . ASN A 1 189 ? 22.193 7.901 -0.345 1.00 76.62 189 ASN A O 1
ATOM 1384 N N . SER A 1 190 ? 21.964 8.739 1.718 1.00 75.12 190 SER A N 1
ATOM 1385 C CA . SER A 1 190 ? 22.532 7.587 2.436 1.00 75.12 190 SER A CA 1
ATOM 1386 C C . SER A 1 190 ? 21.498 6.541 2.852 1.00 75.12 190 SER A C 1
ATOM 1388 O O . SER A 1 190 ? 21.877 5.477 3.329 1.00 75.12 190 SER A O 1
ATOM 1390 N N . THR A 1 191 ? 20.205 6.838 2.705 1.00 81.25 191 THR A N 1
ATOM 1391 C CA . THR A 1 191 ? 19.121 5.904 3.042 1.00 81.25 191 THR A CA 1
ATOM 1392 C C . THR A 1 191 ? 18.053 5.810 1.964 1.00 81.25 191 THR A C 1
ATOM 1394 O O . THR A 1 191 ? 17.009 5.227 2.219 1.00 81.25 191 THR A O 1
ATOM 1397 N N . ARG A 1 192 ? 18.290 6.355 0.765 1.00 86.75 192 ARG A N 1
ATOM 1398 C CA . ARG A 1 192 ? 17.286 6.506 -0.298 1.00 86.75 192 ARG A CA 1
ATOM 1399 C C . ARG A 1 192 ? 16.530 5.208 -0.571 1.00 86.75 192 ARG A C 1
ATOM 1401 O O . ARG A 1 192 ? 17.143 4.169 -0.816 1.00 86.75 192 ARG A O 1
ATOM 1408 N N . TYR A 1 193 ? 15.203 5.295 -0.602 1.00 88.94 193 TYR A N 1
ATOM 1409 C CA . TYR A 1 193 ? 14.375 4.181 -1.047 1.00 88.94 193 TYR A CA 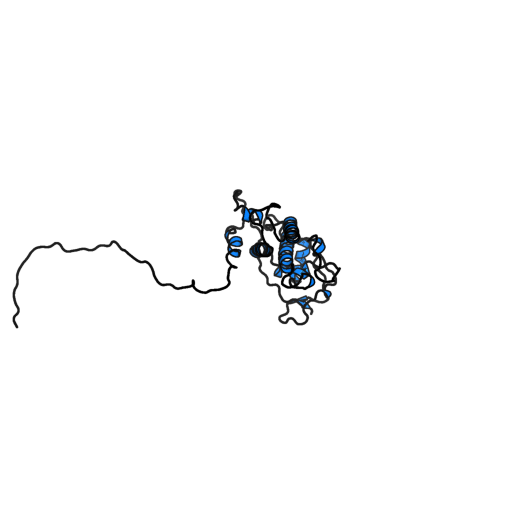1
ATOM 1410 C C . TYR A 1 193 ? 14.547 3.948 -2.563 1.00 88.94 193 TYR A C 1
ATOM 1412 O O . TYR A 1 193 ? 14.557 4.922 -3.322 1.00 88.94 193 TYR A O 1
ATOM 1420 N N . PRO A 1 194 ? 14.633 2.691 -3.045 1.00 85.75 194 PRO A N 1
ATOM 1421 C CA . PRO A 1 194 ? 14.834 2.379 -4.465 1.00 85.75 194 PRO A CA 1
ATOM 1422 C C . PRO A 1 194 ? 13.722 2.840 -5.418 1.00 85.75 194 PRO A C 1
ATOM 1424 O O . PRO A 1 194 ? 13.898 2.762 -6.635 1.00 85.75 194 PRO A O 1
ATOM 1427 N N . MET A 1 195 ? 12.580 3.291 -4.890 1.00 88.56 195 MET A N 1
ATOM 1428 C CA . MET A 1 195 ? 11.448 3.782 -5.673 1.00 88.56 195 MET A CA 1
ATOM 1429 C C . MET A 1 195 ? 10.990 5.160 -5.211 1.00 88.56 195 MET A C 1
ATOM 1431 O O . MET A 1 195 ? 11.017 5.482 -4.026 1.00 88.56 195 MET A O 1
ATOM 1435 N N . THR A 1 196 ? 10.494 5.958 -6.151 1.00 91.44 196 THR A N 1
ATOM 1436 C CA . THR A 1 196 ? 9.823 7.226 -5.856 1.00 91.44 196 THR A CA 1
ATOM 1437 C C . THR A 1 196 ? 8.328 7.016 -5.620 1.00 91.44 196 THR A C 1
ATOM 1439 O O . THR A 1 196 ? 7.734 6.046 -6.095 1.00 91.44 196 THR A O 1
ATOM 1442 N N . LYS A 1 197 ? 7.675 7.978 -4.954 1.00 95.00 197 LYS A N 1
ATOM 1443 C CA . LYS A 1 197 ? 6.209 7.988 -4.807 1.00 95.00 197 LYS A CA 1
ATOM 1444 C C . LYS A 1 197 ? 5.490 7.884 -6.153 1.00 95.00 197 LYS A C 1
ATOM 1446 O O . LYS A 1 197 ? 4.536 7.125 -6.274 1.00 95.00 197 LYS A O 1
ATOM 1451 N N . ALA A 1 198 ? 5.975 8.601 -7.168 1.00 93.50 198 ALA A N 1
ATOM 1452 C CA . ALA A 1 198 ? 5.390 8.585 -8.505 1.00 93.50 198 ALA A CA 1
ATOM 1453 C C . ALA A 1 198 ? 5.454 7.192 -9.152 1.00 93.50 198 ALA A C 1
ATOM 1455 O O . ALA A 1 198 ? 4.471 6.753 -9.735 1.00 93.50 198 ALA A O 1
ATOM 1456 N N . GLN A 1 199 ? 6.567 6.466 -8.991 1.00 93.06 199 GLN A N 1
ATOM 1457 C CA . GLN A 1 199 ? 6.689 5.092 -9.497 1.00 93.06 199 GLN A CA 1
ATOM 1458 C C . GLN A 1 199 ? 5.704 4.138 -8.812 1.00 93.06 199 GLN A C 1
ATOM 1460 O O . GLN A 1 199 ? 5.115 3.288 -9.470 1.00 93.06 199 GLN A O 1
ATOM 1465 N N . VAL A 1 200 ? 5.482 4.298 -7.505 1.00 95.88 200 VAL A N 1
ATOM 1466 C CA . VAL A 1 200 ? 4.502 3.486 -6.765 1.00 95.88 200 VAL A CA 1
ATOM 1467 C C . VAL A 1 200 ? 3.067 3.775 -7.227 1.00 95.88 200 VAL A C 1
ATOM 1469 O O . VAL A 1 200 ? 2.267 2.854 -7.388 1.00 95.88 200 VAL A O 1
ATOM 1472 N N . VAL A 1 201 ? 2.736 5.042 -7.490 1.00 96.12 201 VAL A N 1
ATOM 1473 C CA . VAL A 1 201 ? 1.422 5.437 -8.033 1.00 96.12 201 VAL A CA 1
ATOM 1474 C C . VAL A 1 201 ? 1.233 4.945 -9.474 1.00 96.12 201 VAL A C 1
ATOM 1476 O O . VAL A 1 201 ? 0.133 4.529 -9.849 1.00 96.12 201 VAL A O 1
ATOM 1479 N N . ASP A 1 202 ? 2.294 4.935 -10.280 1.00 92.94 202 ASP A N 1
ATOM 1480 C CA . ASP A 1 202 ? 2.269 4.381 -11.636 1.00 92.94 202 ASP A CA 1
ATOM 1481 C C . ASP A 1 202 ? 2.013 2.865 -11.629 1.00 92.94 202 ASP A C 1
ATOM 1483 O O . ASP A 1 202 ? 1.150 2.392 -12.370 1.00 92.94 202 ASP A O 1
ATOM 1487 N N . MET A 1 203 ? 2.647 2.112 -10.716 1.00 94.94 203 MET A N 1
ATOM 1488 C CA . MET A 1 203 ? 2.348 0.684 -10.519 1.00 94.94 203 MET A CA 1
ATOM 1489 C C . MET A 1 203 ? 0.857 0.448 -10.276 1.00 94.94 203 MET A C 1
ATOM 1491 O O . MET A 1 203 ? 0.252 -0.395 -10.939 1.00 94.94 203 MET A O 1
ATOM 1495 N N . TRP A 1 204 ? 0.245 1.214 -9.365 1.00 96.25 204 TRP A N 1
ATOM 1496 C CA . TRP A 1 204 ? -1.199 1.141 -9.127 1.00 96.25 204 TRP A CA 1
ATOM 1497 C C . TRP A 1 204 ? -2.002 1.451 -10.393 1.00 96.25 204 TRP A C 1
ATOM 1499 O O . TRP A 1 204 ? -2.928 0.721 -10.745 1.00 96.25 204 TRP A O 1
ATOM 1509 N N . THR A 1 205 ? -1.654 2.533 -11.085 1.00 94.94 205 THR A N 1
ATOM 1510 C CA . THR A 1 205 ? -2.395 3.006 -12.258 1.00 94.94 205 THR A CA 1
ATOM 1511 C C . THR A 1 205 ? -2.384 1.977 -13.386 1.00 94.94 205 THR A C 1
ATOM 1513 O O . THR A 1 205 ? -3.412 1.765 -14.026 1.00 94.94 205 THR A O 1
ATOM 1516 N N . GLN A 1 206 ? -1.252 1.310 -13.621 1.00 94.12 206 GLN A N 1
ATOM 1517 C CA . GLN A 1 206 ? -1.166 0.243 -14.615 1.00 94.12 206 GLN A CA 1
ATOM 1518 C C . GLN A 1 206 ? -1.953 -0.994 -14.163 1.00 94.12 206 GLN A C 1
ATOM 1520 O O . GLN A 1 206 ? -2.865 -1.423 -14.867 1.00 94.12 206 GLN A O 1
ATOM 1525 N N . LEU A 1 207 ? -1.696 -1.506 -12.953 1.00 94.94 207 LEU A N 1
ATOM 1526 C CA . LEU A 1 207 ? -2.352 -2.717 -12.440 1.00 94.94 207 LEU A CA 1
ATOM 1527 C C . LEU A 1 207 ? -3.875 -2.575 -12.357 1.00 94.94 207 LEU A C 1
ATOM 1529 O O . LEU A 1 207 ? -4.596 -3.510 -12.688 1.00 94.94 207 LEU A O 1
ATOM 1533 N N . SER A 1 208 ? -4.376 -1.411 -11.946 1.00 93.62 208 SER A N 1
ATOM 1534 C CA . SER A 1 208 ? -5.818 -1.157 -11.843 1.00 93.62 208 SER A CA 1
ATOM 1535 C C . SER A 1 208 ? -6.520 -1.087 -13.201 1.00 93.62 208 SER A C 1
ATOM 1537 O O . SER A 1 208 ? -7.709 -1.389 -13.278 1.00 93.62 208 SER A O 1
ATOM 1539 N N . LYS A 1 209 ? -5.802 -0.718 -14.270 1.00 91.75 209 LYS A N 1
ATOM 1540 C CA . LYS A 1 209 ? -6.358 -0.589 -15.626 1.00 91.75 209 LYS A CA 1
ATOM 1541 C C . LYS A 1 209 ? -6.197 -1.849 -16.467 1.00 91.75 209 LYS A C 1
ATOM 1543 O O . LYS A 1 209 ? -7.101 -2.191 -17.219 1.00 91.75 209 LYS A O 1
ATOM 1548 N N . THR A 1 210 ? -5.045 -2.507 -16.383 1.00 91.56 210 THR A N 1
ATOM 1549 C CA . THR A 1 210 ? -4.668 -3.605 -17.290 1.00 91.56 210 THR A CA 1
ATOM 1550 C C . THR A 1 210 ? -4.480 -4.938 -16.570 1.00 91.56 210 THR A C 1
ATOM 1552 O O . THR A 1 210 ? -4.297 -5.960 -17.226 1.00 91.56 210 THR A O 1
ATOM 1555 N N . GLY A 1 211 ? -4.484 -4.946 -15.233 1.00 92.56 211 GLY A N 1
ATOM 1556 C CA . GLY A 1 211 ? -4.128 -6.111 -14.421 1.00 92.56 211 GLY A CA 1
ATOM 1557 C C . GLY A 1 211 ? -2.626 -6.399 -14.366 1.00 92.56 211 GLY A C 1
ATOM 1558 O O . GLY A 1 211 ? -2.220 -7.315 -13.659 1.00 92.56 211 GLY A O 1
ATOM 1559 N N . MET A 1 212 ? -1.802 -5.626 -15.079 1.00 93.25 212 MET A N 1
ATOM 1560 C CA . MET A 1 212 ? -0.384 -5.905 -15.284 1.00 93.25 212 MET A CA 1
ATOM 1561 C C . MET A 1 212 ? 0.456 -4.626 -15.178 1.00 93.25 212 MET A C 1
ATOM 1563 O O . MET A 1 212 ? 0.045 -3.558 -15.621 1.00 93.25 212 MET A O 1
ATOM 1567 N N . TYR A 1 213 ? 1.657 -4.730 -14.620 1.00 92.81 213 TYR A N 1
ATOM 1568 C CA . TYR A 1 213 ? 2.617 -3.634 -14.519 1.00 92.81 213 TYR A CA 1
ATOM 1569 C C . TYR A 1 213 ? 3.823 -3.885 -15.418 1.00 92.81 213 TYR A C 1
ATOM 1571 O O . TYR A 1 213 ? 4.408 -4.965 -15.389 1.00 92.81 213 TYR A O 1
ATOM 1579 N N . CYS A 1 214 ? 4.239 -2.875 -16.175 1.00 89.00 214 CYS A N 1
ATOM 1580 C CA . CYS A 1 214 ? 5.473 -2.918 -16.941 1.00 89.00 214 CYS A CA 1
ATOM 1581 C C . CYS A 1 214 ? 6.542 -1.995 -16.337 1.00 89.00 214 CYS A C 1
ATOM 1583 O O . CYS A 1 214 ? 6.454 -0.770 -16.446 1.00 89.00 214 CYS A O 1
ATOM 1585 N N . PRO A 1 215 ? 7.605 -2.562 -15.738 1.00 77.94 215 PRO A N 1
ATOM 1586 C CA . PRO A 1 215 ? 8.740 -1.783 -15.266 1.00 77.94 215 PRO A CA 1
ATOM 1587 C C . PRO A 1 215 ? 9.415 -0.980 -16.390 1.00 77.94 215 PRO A C 1
ATOM 1589 O O . PRO A 1 215 ? 10.001 -1.540 -17.314 1.00 77.94 215 PRO A O 1
ATOM 1592 N N . GLY A 1 216 ? 9.386 0.351 -16.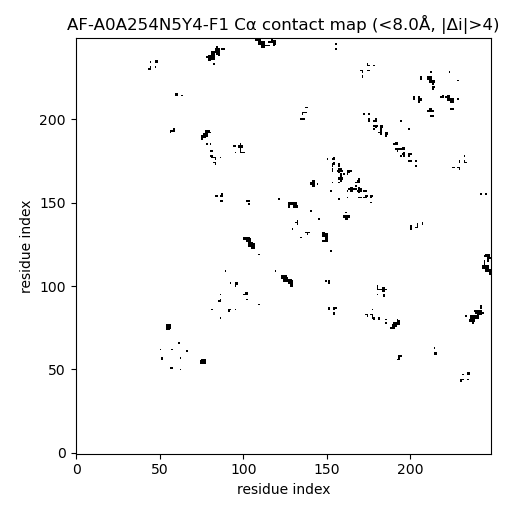291 1.00 67.12 216 GLY A N 1
ATOM 1593 C CA . GLY A 1 216 ? 10.176 1.248 -17.145 1.00 67.12 216 GLY A CA 1
ATOM 1594 C C . GLY A 1 216 ? 9.608 1.559 -18.536 1.00 67.12 216 GLY A C 1
ATOM 1595 O O . GLY A 1 216 ? 10.260 2.279 -19.286 1.00 67.12 216 GLY A O 1
ATOM 1596 N N . SER A 1 217 ? 8.424 1.060 -18.900 1.00 63.50 217 SER A N 1
ATOM 1597 C CA . SER A 1 217 ? 7.701 1.455 -20.124 1.00 63.50 217 SER A CA 1
ATOM 1598 C C . SER A 1 217 ? 6.248 0.970 -20.070 1.00 63.50 217 SER A C 1
ATOM 1600 O O . SER A 1 217 ? 5.940 0.070 -19.305 1.00 63.50 217 SER A O 1
ATOM 1602 N N . MET A 1 218 ? 5.350 1.503 -20.906 1.00 63.72 218 MET A N 1
ATOM 1603 C CA . MET A 1 218 ? 3.961 1.006 -20.983 1.00 63.72 218 MET A CA 1
ATOM 1604 C C . MET A 1 218 ? 3.820 -0.349 -21.704 1.00 63.72 218 MET A C 1
ATOM 1606 O O . MET A 1 218 ? 2.741 -0.937 -21.699 1.00 63.72 218 MET A O 1
ATOM 1610 N N . LYS A 1 219 ? 4.876 -0.843 -22.365 1.00 72.06 219 LYS A N 1
ATOM 1611 C CA . LYS A 1 219 ? 4.877 -2.114 -23.101 1.00 72.06 219 LYS A CA 1
ATOM 1612 C C . LYS A 1 219 ? 6.162 -2.872 -22.811 1.00 72.06 219 LYS A C 1
ATOM 1614 O O . LYS A 1 219 ? 7.238 -2.436 -23.200 1.00 72.06 219 LYS A O 1
ATOM 1619 N N . CYS A 1 220 ? 6.042 -4.030 -22.183 1.00 79.25 220 CYS A N 1
ATOM 1620 C CA . CYS A 1 220 ? 7.167 -4.882 -21.839 1.00 79.25 220 CYS A CA 1
ATOM 1621 C C . CYS A 1 220 ? 6.868 -6.336 -22.21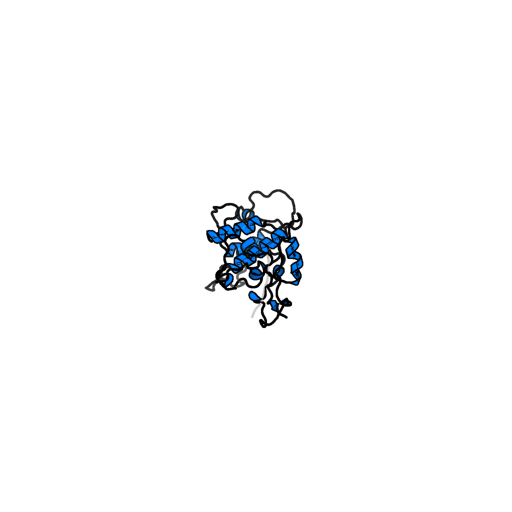3 1.00 79.25 220 CYS A C 1
ATOM 1623 O O . CYS A 1 220 ? 5.717 -6.764 -22.237 1.00 79.25 220 CYS A O 1
ATOM 1625 N N . SER A 1 221 ? 7.916 -7.102 -22.510 1.00 81.00 221 SER A N 1
ATOM 1626 C CA . SER A 1 221 ? 7.805 -8.519 -22.879 1.00 81.00 221 SER A CA 1
ATOM 1627 C C . SER A 1 221 ? 7.511 -9.435 -21.689 1.00 81.00 221 SER A C 1
ATOM 1629 O O . SER A 1 221 ? 7.078 -10.567 -21.882 1.00 81.00 221 SER A O 1
ATOM 1631 N N . LYS A 1 222 ? 7.753 -8.957 -20.462 1.00 83.94 222 LYS A N 1
ATOM 1632 C CA . LYS A 1 222 ? 7.533 -9.689 -19.209 1.00 83.94 222 LYS A CA 1
ATOM 1633 C C . LYS A 1 222 ? 6.846 -8.786 -18.178 1.00 83.94 222 LYS A C 1
ATOM 1635 O O . LYS A 1 222 ? 7.514 -8.297 -17.266 1.00 83.94 222 LYS A O 1
ATOM 1640 N N . PRO A 1 223 ? 5.549 -8.494 -18.360 1.00 90.56 223 PRO A N 1
ATOM 1641 C CA . PRO A 1 223 ? 4.795 -7.706 -17.398 1.00 90.56 223 PRO A CA 1
ATOM 1642 C C . PRO A 1 223 ? 4.622 -8.452 -16.074 1.00 90.56 223 PRO A C 1
ATOM 1644 O O . PRO A 1 223 ? 4.550 -9.677 -16.054 1.00 90.56 223 PRO A O 1
ATOM 1647 N N . TRP A 1 224 ? 4.539 -7.699 -14.981 1.00 93.06 224 TRP A N 1
ATOM 1648 C CA . TRP A 1 224 ? 4.361 -8.210 -13.627 1.00 93.06 224 TRP A CA 1
ATOM 1649 C C . TRP A 1 224 ? 2.890 -8.181 -13.223 1.00 93.06 224 TRP A C 1
ATOM 1651 O O . TRP A 1 224 ? 2.211 -7.161 -13.343 1.00 93.06 224 TRP A O 1
ATOM 1661 N N . SER A 1 225 ? 2.417 -9.294 -12.687 1.00 94.88 225 SER A N 1
ATOM 1662 C CA . SER A 1 225 ? 1.141 -9.426 -11.992 1.00 94.88 225 SER A CA 1
ATOM 1663 C C . SER A 1 225 ? 1.143 -8.691 -10.636 1.00 94.88 225 SER A C 1
ATOM 1665 O O . SER A 1 225 ? 2.209 -8.372 -10.095 1.00 94.88 225 SER A O 1
ATOM 1667 N N . PRO A 1 226 ? -0.032 -8.479 -10.008 1.00 95.31 226 PRO A N 1
ATOM 1668 C CA . PRO A 1 226 ? -0.117 -7.959 -8.643 1.00 95.31 226 PRO A CA 1
ATOM 1669 C C . PRO A 1 226 ? 0.721 -8.752 -7.633 1.00 95.31 226 PRO A C 1
ATOM 1671 O O . PRO A 1 226 ? 1.356 -8.163 -6.761 1.00 95.31 226 PRO A O 1
ATOM 1674 N N . ALA A 1 227 ? 0.751 -10.082 -7.763 1.00 94.75 227 ALA A N 1
ATOM 1675 C CA . ALA A 1 227 ? 1.509 -10.957 -6.873 1.00 94.75 227 ALA A CA 1
ATOM 1676 C C . ALA A 1 227 ? 3.025 -10.755 -7.021 1.00 94.75 227 ALA A C 1
ATOM 1678 O O . ALA A 1 227 ? 3.739 -10.710 -6.022 1.00 94.75 227 ALA A O 1
ATOM 1679 N N . GLU A 1 228 ? 3.517 -10.574 -8.248 1.00 93.81 228 GLU A N 1
ATOM 1680 C CA . GLU A 1 228 ? 4.935 -10.293 -8.507 1.00 93.81 228 GLU A CA 1
ATOM 1681 C C . GLU A 1 228 ? 5.344 -8.911 -7.993 1.00 93.81 228 GLU A C 1
ATOM 1683 O O . GLU A 1 228 ? 6.420 -8.767 -7.414 1.00 93.81 228 GLU A O 1
ATOM 1688 N N . VAL A 1 229 ? 4.471 -7.907 -8.118 1.00 94.50 229 VAL A N 1
ATOM 1689 C CA . VAL A 1 229 ? 4.702 -6.579 -7.529 1.00 94.50 229 VAL A CA 1
ATOM 1690 C C . VAL A 1 229 ? 4.753 -6.660 -6.001 1.00 94.50 229 VAL A C 1
ATOM 1692 O O . VAL A 1 229 ? 5.674 -6.113 -5.395 1.00 94.50 229 VAL A O 1
ATOM 1695 N N . ILE A 1 230 ? 3.826 -7.387 -5.368 1.00 94.38 230 ILE A N 1
ATOM 1696 C CA . ILE A 1 230 ? 3.856 -7.638 -3.918 1.00 94.38 230 ILE A CA 1
ATOM 1697 C C . ILE A 1 230 ? 5.162 -8.330 -3.514 1.00 94.38 230 ILE A C 1
ATOM 1699 O O . ILE A 1 230 ? 5.802 -7.900 -2.553 1.00 94.38 230 ILE A O 1
ATOM 1703 N N . ALA A 1 231 ? 5.574 -9.372 -4.239 1.00 90.69 231 ALA A N 1
ATOM 1704 C CA . ALA A 1 231 ? 6.797 -10.117 -3.952 1.00 90.69 231 ALA A CA 1
ATOM 1705 C C . ALA A 1 231 ? 8.047 -9.237 -4.091 1.00 90.69 231 ALA A C 1
ATOM 1707 O O . ALA A 1 231 ? 8.917 -9.271 -3.222 1.00 90.69 231 ALA A O 1
ATOM 1708 N N . TYR A 1 232 ? 8.111 -8.408 -5.135 1.00 89.88 232 TYR A N 1
ATOM 1709 C CA . TYR A 1 232 ? 9.192 -7.447 -5.327 1.00 89.88 232 TYR A CA 1
ATOM 1710 C C . TYR A 1 232 ? 9.279 -6.455 -4.162 1.00 89.88 232 TYR A C 1
ATOM 1712 O O . TYR A 1 232 ? 10.345 -6.302 -3.570 1.00 89.88 232 TYR A O 1
ATOM 1720 N N . ILE A 1 233 ? 8.159 -5.822 -3.793 1.00 92.75 233 ILE A N 1
ATOM 1721 C CA . ILE A 1 233 ? 8.137 -4.842 -2.702 1.00 92.75 233 ILE A CA 1
ATOM 1722 C C . ILE A 1 233 ? 8.492 -5.502 -1.367 1.00 92.75 233 ILE A C 1
ATOM 1724 O O . ILE A 1 233 ? 9.298 -4.964 -0.612 1.00 92.75 233 ILE A O 1
ATOM 1728 N N . SER A 1 234 ? 7.927 -6.678 -1.094 1.00 89.81 234 SER A N 1
ATOM 1729 C CA . SER A 1 234 ? 8.194 -7.426 0.139 1.00 89.81 234 SER A CA 1
ATOM 1730 C C . SER A 1 234 ? 9.652 -7.857 0.248 1.00 89.81 234 SER A C 1
ATOM 1732 O O . SER A 1 234 ? 10.224 -7.826 1.331 1.00 89.81 234 SER A O 1
ATOM 1734 N N . GLY A 1 235 ? 10.273 -8.208 -0.881 1.00 85.25 235 GLY A N 1
ATOM 1735 C CA . GLY A 1 235 ? 11.687 -8.562 -0.949 1.00 85.25 235 GLY A CA 1
ATOM 1736 C C . GLY A 1 235 ? 12.638 -7.400 -0.661 1.00 85.25 235 GLY A C 1
ATOM 1737 O O . GLY A 1 235 ? 13.823 -7.651 -0.451 1.00 85.25 235 GLY A O 1
ATOM 1738 N N . MET A 1 236 ? 12.148 -6.155 -0.644 1.00 85.62 236 MET A N 1
ATOM 1739 C CA . MET A 1 236 ? 12.972 -5.004 -0.293 1.00 85.62 236 MET A CA 1
ATOM 1740 C C . MET A 1 236 ? 13.052 -4.763 1.210 1.00 85.62 236 MET A C 1
ATOM 1742 O O . MET A 1 236 ? 14.092 -4.298 1.633 1.00 85.62 236 MET A O 1
ATOM 1746 N N . TYR A 1 237 ? 12.030 -5.073 2.015 1.00 88.44 237 TYR A N 1
ATOM 1747 C CA . TYR A 1 237 ? 11.967 -4.623 3.414 1.00 88.44 237 TYR A CA 1
ATOM 1748 C C . TYR A 1 237 ? 13.195 -5.026 4.249 1.00 88.44 237 TYR A C 1
ATOM 1750 O O . TYR A 1 237 ? 13.485 -6.215 4.406 1.00 88.44 237 TYR A O 1
ATOM 1758 N N . ASP A 1 238 ? 13.859 -4.027 4.844 1.00 83.44 238 ASP A N 1
ATOM 1759 C CA . ASP A 1 238 ? 14.917 -4.238 5.843 1.00 83.44 238 ASP A CA 1
ATOM 1760 C C . ASP A 1 238 ? 14.304 -4.711 7.168 1.00 83.44 238 ASP A C 1
ATOM 1762 O O . ASP A 1 238 ? 14.845 -5.582 7.847 1.00 83.44 238 ASP A O 1
ATOM 1766 N N . ASP A 1 239 ? 13.142 -4.143 7.507 1.00 79.75 239 ASP A N 1
ATOM 1767 C CA . ASP A 1 239 ? 12.380 -4.442 8.714 1.00 79.75 239 ASP A CA 1
ATOM 1768 C C . ASP A 1 239 ? 11.030 -5.086 8.363 1.00 79.75 239 ASP A C 1
ATOM 1770 O O . ASP A 1 239 ? 10.088 -4.429 7.894 1.00 79.75 239 ASP A O 1
ATOM 1774 N N . ASN A 1 240 ? 10.943 -6.392 8.619 1.00 81.62 240 ASN A N 1
ATOM 1775 C CA . ASN A 1 240 ? 9.753 -7.217 8.433 1.00 81.62 240 ASN A CA 1
ATOM 1776 C C . ASN A 1 240 ? 8.951 -7.360 9.736 1.00 81.62 240 ASN A C 1
ATOM 1778 O O . ASN A 1 240 ? 8.688 -8.469 10.198 1.00 81.62 240 ASN A O 1
ATOM 1782 N N . ALA A 1 241 ? 8.553 -6.232 10.323 1.00 80.62 241 ALA A N 1
ATOM 1783 C CA . ALA A 1 241 ? 7.573 -6.199 11.400 1.00 80.62 241 ALA A CA 1
ATOM 1784 C C . ALA A 1 241 ? 6.252 -6.899 11.012 1.00 80.62 241 ALA A C 1
ATOM 1786 O O . ALA A 1 241 ? 5.717 -6.730 9.908 1.00 80.62 241 ALA A O 1
ATOM 1787 N N . ALA A 1 242 ? 5.703 -7.673 11.949 1.00 77.94 242 ALA A N 1
ATOM 1788 C CA . ALA A 1 242 ? 4.379 -8.263 11.809 1.00 77.94 242 ALA A CA 1
ATOM 1789 C C . ALA A 1 242 ? 3.296 -7.170 11.818 1.00 77.94 242 ALA A C 1
ATOM 1791 O O . ALA A 1 242 ? 3.460 -6.110 12.423 1.00 77.94 242 ALA A O 1
ATOM 1792 N N . VAL A 1 243 ? 2.172 -7.422 11.139 1.00 77.69 243 VAL A N 1
ATOM 1793 C CA . VAL A 1 243 ? 0.945 -6.667 11.428 1.00 77.69 243 VAL A CA 1
ATOM 1794 C C . VAL A 1 243 ? 0.279 -7.368 12.591 1.00 77.69 243 VAL A C 1
ATOM 1796 O O . VAL A 1 243 ? -0.269 -8.458 12.423 1.00 77.69 243 VAL A O 1
ATOM 1799 N N . ASP A 1 244 ? 0.391 -6.752 13.759 1.00 79.00 244 ASP A N 1
ATOM 1800 C CA . ASP A 1 244 ? -0.238 -7.256 14.967 1.00 79.00 244 ASP A CA 1
ATOM 1801 C C . ASP A 1 244 ? -1.759 -7.104 14.899 1.00 79.00 244 ASP A C 1
ATOM 1803 O O . ASP A 1 244 ? -2.304 -6.290 14.147 1.00 79.00 244 ASP A O 1
ATOM 1807 N N . ASN A 1 245 ? -2.459 -7.871 15.734 1.00 79.44 245 ASN A N 1
ATOM 1808 C CA . ASN A 1 245 ? -3.871 -7.627 15.976 1.00 79.44 245 ASN A CA 1
ATOM 1809 C C . ASN A 1 245 ? -4.004 -6.349 16.809 1.00 79.44 245 ASN A C 1
ATOM 1811 O O . ASN A 1 245 ? -3.566 -6.305 17.958 1.00 79.44 245 ASN A O 1
ATOM 1815 N N . LEU A 1 246 ? -4.601 -5.318 16.215 1.00 84.38 246 LEU A N 1
ATOM 1816 C CA . LEU A 1 246 ? -4.875 -4.051 16.881 1.00 84.38 246 LEU A CA 1
ATOM 1817 C C . LEU A 1 246 ? -6.307 -4.036 17.425 1.00 84.38 246 LEU A C 1
ATOM 1819 O O . LEU A 1 246 ? -7.273 -4.303 16.697 1.00 84.38 246 LEU A O 1
ATOM 1823 N N . CYS A 1 247 ? -6.437 -3.693 18.702 1.00 83.56 247 CYS A N 1
ATOM 1824 C CA . CYS A 1 247 ? -7.703 -3.573 19.416 1.00 83.56 247 CYS A CA 1
ATOM 1825 C C . CYS A 1 247 ? -7.847 -2.188 20.044 1.00 83.56 247 CYS A C 1
ATOM 1827 O O . CYS A 1 247 ? -6.861 -1.483 20.262 1.00 83.56 247 CYS A O 1
ATOM 1829 N N . LYS A 1 248 ? -9.090 -1.812 20.339 1.00 85.44 248 LYS A N 1
ATOM 1830 C CA . LYS A 1 248 ? -9.393 -0.655 21.180 1.00 85.44 248 LYS A CA 1
ATOM 1831 C C . LYS A 1 248 ? -9.293 -1.043 22.650 1.00 85.44 248 LYS A C 1
ATOM 1833 O O . LYS A 1 248 ? -9.754 -2.122 23.016 1.00 85.44 248 LYS A O 1
ATOM 1838 N N . GLN A 1 249 ? -8.727 -0.150 23.453 1.00 77.50 249 GLN A N 1
ATOM 1839 C CA . GLN A 1 249 ? -8.762 -0.202 24.913 1.00 77.50 249 GLN A CA 1
ATOM 1840 C C . GLN A 1 249 ? -9.908 0.647 25.466 1.00 77.50 249 GLN A C 1
ATOM 1842 O O . GLN A 1 249 ? -10.165 1.731 24.889 1.00 77.50 249 GLN A O 1
#

Secondary structure (DSSP, 8-state):
----------------------------S-------S----SHHHHHHHHT-SSS----HHHHHTTTSS--S----PPP--B-HHHHT-GGGGGGTTTTT--PPEESS-EEE-SS-TTB--GGGEEE--SBHHHHSTT---SSS--S--BHHHHHH-TTSGGGTGGGSSHHHHHHHHHHHHHHHH--STTT--SS-HHHHHHHHHHHHHHS-B-TTSS--SSPBPHHHHHHHHHTT-SB------EEE-

Radius of gyration: 30.52 Å; Cα contacts (8 Å, |Δi|>4): 353; chains: 1; bounding box: 91×101×48 Å

Solvent-accessible surface area (backbone atoms only — not comparable to full-atom values): 14907 Å² total; per-residue (Å²): 136,84,87,87,81,88,86,82,88,86,86,88,82,81,79,86,89,85,87,84,90,81,88,80,84,85,86,82,88,80,86,91,87,87,79,85,82,89,83,92,76,69,77,66,57,50,55,50,49,67,73,39,82,53,59,53,62,62,36,68,40,41,60,76,56,70,51,85,71,76,75,84,83,73,88,43,35,37,36,41,37,51,25,38,23,46,72,51,36,74,93,44,39,78,56,28,54,67,18,74,40,46,62,56,43,56,67,62,50,80,41,82,42,96,57,83,67,56,48,70,50,80,85,38,49,77,34,45,52,40,32,40,58,81,63,39,69,92,59,72,58,62,45,93,64,86,72,83,47,25,49,56,49,32,39,71,45,23,50,37,54,53,36,51,20,83,87,30,57,14,59,48,50,18,48,44,49,25,50,30,39,26,23,37,51,28,66,50,79,73,36,25,31,52,49,50,47,68,56,42,38,47,46,49,51,34,31,77,73,71,56,37,29,39,65,86,42,98,74,59,98,78,57,35,43,60,66,52,51,42,48,55,57,61,45,35,36,72,42,80,46,65,71,70,52,51,16,49,102

pLDDT: mean 75.86, std 22.55, range [29.59, 98.5]

Nearest PDB structures (foldseek):
  6zmd-assembly1_B  TM=2.544E-01  e=4.178E+00  Homo sapiens